Protein AF-0000000084927324 (afdb_homodimer)

Structure (mmCIF, N/CA/C/O backbone):
data_AF-0000000084927324-model_v1
#
loop_
_entity.id
_entity.type
_entity.pdbx_description
1 polymer 'Coat F domain protein'
#
loop_
_atom_site.group_PDB
_atom_site.id
_atom_site.type_symbol
_atom_site.label_atom_id
_atom_site.label_alt_id
_atom_site.label_comp_id
_atom_site.label_asym_id
_atom_site.label_entity_id
_atom_site.label_seq_id
_atom_site.pdbx_PDB_ins_code
_atom_site.Cartn_x
_atom_site.Cartn_y
_atom_site.Cartn_z
_atom_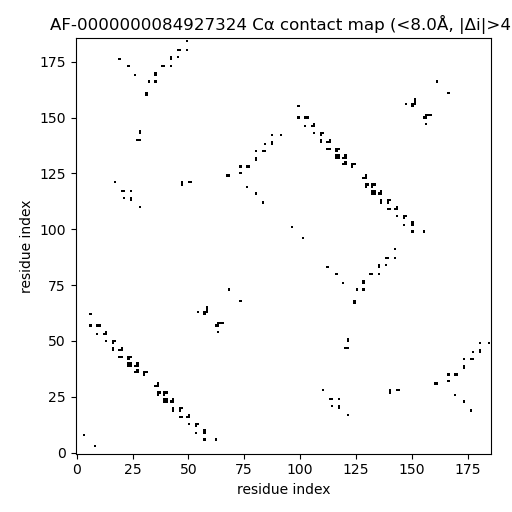site.occupancy
_atom_site.B_iso_or_equiv
_atom_site.auth_seq_id
_atom_site.auth_comp_id
_atom_site.auth_asym_id
_atom_site.auth_atom_id
_atom_site.pdbx_PDB_model_num
ATOM 1 N N . MET A 1 1 ? 20.188 -30.984 0.124 1 53.81 1 MET A N 1
ATOM 2 C CA . MET A 1 1 ? 19.266 -29.875 0.349 1 53.81 1 MET A CA 1
ATOM 3 C C . MET A 1 1 ? 18.016 -30.031 -0.52 1 53.81 1 MET A C 1
ATOM 5 O O . MET A 1 1 ? 18.125 -30.297 -1.719 1 53.81 1 MET A O 1
ATOM 9 N N . LYS A 1 2 ? 17 -30.406 0.021 1 62.47 2 LYS A N 1
ATOM 10 C CA . LYS A 1 2 ? 15.883 -30.703 -0.865 1 62.47 2 LYS A CA 1
ATOM 11 C C . LYS A 1 2 ? 15.703 -29.609 -1.913 1 62.47 2 LYS A C 1
ATOM 13 O O . LYS A 1 2 ? 15.758 -28.422 -1.594 1 62.47 2 LYS A O 1
ATOM 18 N N . THR A 1 3 ? 15.984 -29.781 -3.186 1 78.44 3 THR A N 1
ATOM 19 C CA . THR A 1 3 ? 15.805 -28.844 -4.289 1 78.44 3 THR A CA 1
ATOM 20 C C . THR A 1 3 ? 14.406 -28.219 -4.242 1 78.44 3 THR A C 1
ATOM 22 O O . THR A 1 3 ? 13.414 -28.922 -4.074 1 78.44 3 THR A O 1
ATOM 25 N N . LEU A 1 4 ? 14.32 -26.906 -3.938 1 85.12 4 LEU A N 1
ATOM 26 C CA . LEU A 1 4 ? 13.031 -26.219 -3.891 1 85.12 4 LEU A CA 1
ATOM 27 C C . LEU A 1 4 ? 12.242 -26.453 -5.176 1 85.12 4 LEU A C 1
ATOM 29 O O . LEU A 1 4 ? 12.797 -26.344 -6.273 1 85.12 4 LEU A O 1
ATOM 33 N N . SER A 1 5 ? 11.094 -26.969 -5.047 1 94 5 SER A N 1
ATOM 34 C CA . SER A 1 5 ? 10.211 -27.141 -6.199 1 94 5 SER A CA 1
ATOM 35 C C . SER A 1 5 ? 9.812 -25.797 -6.801 1 94 5 SER A C 1
ATOM 37 O O . SER A 1 5 ? 9.984 -24.75 -6.164 1 94 5 SER A O 1
ATOM 39 N N . ASP A 1 6 ? 9.414 -25.812 -8.039 1 92.88 6 ASP A N 1
ATOM 40 C CA . ASP A 1 6 ? 8.883 -24.609 -8.68 1 92.88 6 ASP A CA 1
ATOM 41 C C . ASP A 1 6 ? 7.766 -23.984 -7.844 1 92.88 6 ASP A C 1
ATOM 43 O O . ASP A 1 6 ? 7.66 -22.766 -7.754 1 92.88 6 ASP A O 1
ATOM 47 N N . ARG A 1 7 ? 7.035 -24.844 -7.25 1 93.56 7 ARG A N 1
ATOM 48 C CA . ARG A 1 7 ? 5.941 -24.391 -6.398 1 93.56 7 ARG A CA 1
ATOM 49 C C . ARG A 1 7 ? 6.473 -23.656 -5.172 1 93.56 7 ARG A C 1
ATOM 51 O O . ARG A 1 7 ? 5.984 -22.562 -4.832 1 93.56 7 ARG A O 1
ATOM 58 N N . ASP A 1 8 ? 7.5 -24.203 -4.57 1 95.94 8 ASP A N 1
ATOM 59 C CA . ASP A 1 8 ? 8.102 -23.578 -3.4 1 95.94 8 ASP A CA 1
ATOM 60 C C . ASP A 1 8 ? 8.695 -22.203 -3.754 1 95.94 8 ASP A C 1
ATOM 62 O O . ASP A 1 8 ? 8.547 -21.25 -2.996 1 95.94 8 ASP A O 1
ATOM 66 N N . ILE A 1 9 ? 9.273 -22.156 -4.836 1 95 9 ILE A N 1
ATOM 67 C CA . ILE A 1 9 ? 9.898 -20.922 -5.301 1 95 9 ILE A CA 1
ATOM 68 C C . ILE A 1 9 ? 8.82 -19.859 -5.566 1 95 9 ILE A C 1
ATOM 70 O O . ILE A 1 9 ? 8.945 -18.719 -5.121 1 95 9 ILE A O 1
ATOM 74 N N . ALA A 1 10 ? 7.812 -20.234 -6.258 1 94.75 10 ALA A N 1
ATOM 75 C CA . ALA A 1 10 ? 6.73 -19.312 -6.586 1 94.75 10 ALA A CA 1
ATOM 76 C C . ALA A 1 10 ? 6.07 -18.766 -5.324 1 94.75 10 ALA A C 1
ATOM 78 O O . ALA A 1 10 ? 5.82 -17.562 -5.215 1 94.75 10 ALA A O 1
ATOM 79 N N . PHE A 1 11 ? 5.891 -19.625 -4.297 1 94.81 11 PHE A N 1
ATOM 80 C CA . PHE A 1 11 ? 5.277 -19.188 -3.047 1 94.81 11 PHE A CA 1
ATOM 81 C C . PHE A 1 11 ? 6.211 -18.266 -2.283 1 94.81 11 PHE A C 1
ATOM 83 O O . PHE A 1 11 ? 5.762 -17.297 -1.667 1 94.81 11 PHE A O 1
ATOM 90 N N . SER A 1 12 ? 7.434 -18.609 -2.379 1 96.38 12 SER A N 1
ATOM 91 C CA . SER A 1 12 ? 8.414 -17.734 -1.732 1 96.38 12 SER A CA 1
ATOM 92 C C . SER A 1 12 ? 8.43 -16.344 -2.359 1 96.38 12 SER A C 1
ATOM 94 O O . SER A 1 12 ? 8.484 -15.344 -1.65 1 96.38 12 SER A O 1
ATOM 96 N N . LEU A 1 13 ? 8.359 -16.266 -3.68 1 95.5 13 LEU A N 1
ATOM 97 C CA . LEU A 1 13 ? 8.32 -14.984 -4.391 1 95.5 13 LEU A CA 1
ATOM 98 C C . LEU A 1 13 ? 7.047 -14.219 -4.051 1 95.5 13 LEU A C 1
ATOM 100 O O . LEU A 1 13 ? 7.098 -13.008 -3.799 1 95.5 13 LEU A O 1
ATOM 104 N N . LEU A 1 14 ? 5.98 -14.906 -3.988 1 95.69 14 LEU A N 1
ATOM 105 C CA . LEU A 1 14 ? 4.699 -14.289 -3.643 1 95.69 14 LEU A CA 1
ATOM 106 C C . LEU A 1 14 ? 4.762 -13.656 -2.258 1 95.69 14 LEU A C 1
ATOM 108 O O . LEU A 1 14 ? 4.355 -12.5 -2.084 1 95.69 14 LEU A O 1
ATOM 112 N N . ASN A 1 15 ? 5.289 -14.414 -1.327 1 96.56 15 ASN A N 1
ATOM 113 C CA . ASN A 1 15 ? 5.395 -13.906 0.038 1 96.56 15 ASN A CA 1
ATOM 114 C C . ASN A 1 15 ? 6.359 -12.727 0.126 1 96.56 15 ASN A C 1
ATOM 116 O O . ASN A 1 15 ? 6.094 -11.758 0.841 1 96.56 15 ASN A O 1
ATOM 120 N N . SER A 1 16 ? 7.422 -12.867 -0.583 1 97.25 16 SER A N 1
ATOM 121 C CA . SER A 1 16 ? 8.383 -11.773 -0.624 1 97.25 16 SER A CA 1
ATOM 122 C C . SER A 1 16 ? 7.758 -10.508 -1.182 1 97.25 16 SER A C 1
ATOM 124 O O . SER A 1 16 ? 7.953 -9.422 -0.633 1 97.25 16 SER A O 1
ATOM 126 N N . LEU A 1 17 ? 7 -10.609 -2.232 1 97.75 17 LEU A N 1
ATOM 127 C CA . LEU A 1 17 ? 6.344 -9.461 -2.848 1 97.75 17 LEU A CA 1
ATOM 128 C C . LEU A 1 17 ? 5.32 -8.852 -1.9 1 97.75 17 LEU A C 1
ATOM 130 O O . LEU A 1 17 ? 5.188 -7.625 -1.828 1 97.75 17 LEU A O 1
ATOM 134 N N . LYS A 1 18 ? 4.609 -9.672 -1.082 1 97.81 18 LYS A N 1
ATOM 135 C CA . LYS A 1 18 ? 3.691 -9.172 -0.065 1 97.81 18 LYS A CA 1
ATOM 136 C C . LYS A 1 18 ? 4.43 -8.344 0.984 1 97.81 18 LYS A C 1
ATOM 138 O O . LYS A 1 18 ? 3.951 -7.285 1.399 1 97.81 18 LYS A O 1
ATOM 143 N N . LEU A 1 19 ? 5.527 -8.836 1.361 1 97.69 19 LEU A N 1
ATOM 144 C CA . LEU A 1 19 ? 6.336 -8.125 2.346 1 97.69 19 LEU A CA 1
ATOM 145 C C . LEU A 1 19 ? 6.852 -6.805 1.776 1 97.69 19 LEU A C 1
ATOM 147 O O . LEU A 1 19 ? 6.844 -5.781 2.465 1 97.69 19 LEU A O 1
ATOM 151 N N . GLN A 1 20 ? 7.297 -6.812 0.554 1 98 20 GLN A N 1
ATOM 152 C CA . GLN A 1 20 ? 7.781 -5.598 -0.095 1 98 20 GLN A CA 1
ATOM 153 C C . GLN A 1 20 ? 6.66 -4.574 -0.249 1 98 20 GLN A C 1
ATOM 155 O O . GLN A 1 20 ? 6.875 -3.375 -0.057 1 98 20 GLN A O 1
ATOM 160 N N . ALA A 1 21 ? 5.426 -5.008 -0.607 1 98.69 21 ALA A N 1
ATOM 161 C CA . ALA A 1 21 ? 4.281 -4.105 -0.719 1 98.69 21 ALA A CA 1
ATOM 162 C C . ALA A 1 21 ? 3.998 -3.412 0.61 1 98.69 21 ALA A C 1
ATOM 164 O O . ALA A 1 21 ? 3.773 -2.201 0.649 1 98.69 21 ALA A O 1
ATOM 165 N N . THR A 1 22 ? 4.055 -4.184 1.683 1 98.44 22 THR A N 1
ATOM 166 C CA . THR A 1 22 ? 3.832 -3.625 3.012 1 98.44 22 THR A CA 1
ATOM 167 C C . THR A 1 22 ? 4.926 -2.623 3.369 1 98.44 22 THR A C 1
ATOM 169 O O . THR A 1 22 ? 4.637 -1.523 3.846 1 98.44 22 THR A O 1
ATOM 172 N N . ALA A 1 23 ? 6.172 -2.975 3.104 1 97.56 23 ALA A N 1
ATOM 173 C CA . ALA A 1 23 ? 7.297 -2.094 3.404 1 97.56 23 ALA A CA 1
ATOM 174 C C . ALA A 1 23 ? 7.203 -0.794 2.611 1 97.56 23 ALA A C 1
ATOM 176 O O . ALA A 1 23 ? 7.43 0.29 3.154 1 97.56 23 ALA A O 1
ATOM 177 N N . LEU A 1 24 ? 6.859 -0.913 1.349 1 98.56 24 LEU A N 1
ATOM 178 C CA . LEU A 1 24 ? 6.738 0.264 0.495 1 98.56 24 LEU A CA 1
ATOM 179 C C . LEU A 1 24 ? 5.562 1.133 0.931 1 98.56 24 LEU A C 1
ATOM 181 O O . LEU A 1 24 ? 5.656 2.363 0.915 1 98.56 24 LEU A O 1
ATOM 185 N N . THR A 1 25 ? 4.438 0.514 1.321 1 98.75 25 THR A N 1
ATOM 186 C CA . THR A 1 25 ? 3.305 1.26 1.856 1 98.75 25 THR A CA 1
ATOM 187 C C . THR A 1 25 ? 3.719 2.068 3.082 1 98.75 25 THR A C 1
ATOM 189 O O . THR A 1 25 ? 3.426 3.262 3.176 1 98.75 25 THR A O 1
ATOM 192 N N . ASN A 1 26 ? 4.461 1.467 4.016 1 97.81 26 ASN A N 1
ATOM 193 C CA . ASN A 1 26 ? 4.934 2.162 5.207 1 97.81 26 ASN A CA 1
ATOM 194 C C . ASN A 1 26 ? 5.879 3.307 4.848 1 97.81 26 ASN A C 1
ATOM 196 O O . ASN A 1 26 ? 5.812 4.383 5.445 1 97.81 26 ASN A O 1
ATOM 200 N N . LEU A 1 27 ? 6.75 3.033 3.902 1 97.38 27 LEU A N 1
ATOM 201 C CA . LEU A 1 27 ? 7.691 4.062 3.469 1 97.38 27 LEU A CA 1
ATOM 202 C C . LEU A 1 27 ? 6.949 5.27 2.9 1 97.38 27 LEU A C 1
ATOM 204 O O . LEU A 1 27 ? 7.277 6.41 3.227 1 97.38 27 LEU A O 1
ATOM 208 N N . VAL A 1 28 ? 5.91 5.027 2.094 1 97.88 28 VAL A N 1
ATOM 209 C CA . VAL A 1 28 ? 5.109 6.109 1.527 1 97.88 28 VAL A CA 1
ATOM 210 C C . VAL A 1 28 ? 4.465 6.918 2.65 1 97.88 28 VAL A C 1
ATOM 212 O O . VAL A 1 28 ? 4.57 8.148 2.678 1 97.88 28 VAL A O 1
ATOM 215 N N . LEU A 1 29 ? 3.924 6.258 3.658 1 97 29 LEU A N 1
ATOM 216 C CA . LEU A 1 29 ? 3.182 6.891 4.742 1 97 29 LEU A CA 1
ATOM 217 C C . LEU A 1 29 ? 4.113 7.707 5.633 1 97 29 LEU A C 1
ATOM 219 O O . LEU A 1 29 ? 3.693 8.703 6.227 1 97 29 LEU A O 1
ATOM 223 N N . GLU A 1 30 ? 5.379 7.297 5.637 1 92.38 30 GLU A N 1
ATOM 224 C CA . GLU A 1 30 ? 6.285 7.902 6.609 1 92.38 30 GLU A CA 1
ATOM 225 C C . GLU A 1 30 ? 7.285 8.828 5.926 1 92.38 30 GLU A C 1
ATOM 227 O O . GLU A 1 30 ? 8.094 9.477 6.594 1 92.38 30 GLU A O 1
ATOM 232 N N . SER A 1 31 ? 7.215 8.93 4.617 1 92.69 31 SER A N 1
ATOM 233 C CA . SER A 1 31 ? 8.188 9.734 3.887 1 92.69 31 SER A CA 1
ATOM 234 C C . SER A 1 31 ? 7.758 11.195 3.814 1 92.69 31 SER A C 1
ATOM 236 O O . SER A 1 31 ? 6.645 11.5 3.383 1 92.69 31 SER A O 1
ATOM 238 N N . THR A 1 32 ? 8.656 12.016 4.195 1 87.94 32 THR A N 1
ATOM 239 C CA . THR A 1 32 ? 8.43 13.453 4.07 1 87.94 32 THR A CA 1
ATOM 240 C C . THR A 1 32 ? 9.094 14 2.807 1 87.94 32 THR A C 1
ATOM 242 O O . THR A 1 32 ? 8.805 15.117 2.377 1 87.94 32 THR A O 1
ATOM 245 N N . ASN A 1 33 ? 9.984 13.219 2.203 1 90.69 33 ASN A N 1
ATOM 246 C CA . ASN A 1 33 ? 10.633 13.586 0.948 1 90.69 33 ASN A CA 1
ATOM 247 C C . ASN A 1 33 ? 9.758 13.234 -0.255 1 90.69 33 ASN A C 1
ATOM 249 O O . ASN A 1 33 ? 9.469 12.062 -0.493 1 90.69 33 ASN A O 1
ATOM 253 N N . ASN A 1 34 ? 9.438 14.203 -1.075 1 92.62 34 ASN A N 1
ATOM 254 C CA . ASN A 1 34 ? 8.484 14.023 -2.162 1 92.62 34 ASN A CA 1
ATOM 255 C C . ASN A 1 34 ? 9.031 13.094 -3.242 1 92.62 34 ASN A C 1
ATOM 257 O O . ASN A 1 34 ? 8.297 12.258 -3.773 1 92.62 34 ASN A O 1
ATOM 261 N N . ALA A 1 35 ? 10.242 13.289 -3.539 1 93.88 35 ALA A N 1
ATOM 262 C CA . ALA A 1 35 ? 10.828 12.453 -4.586 1 93.88 35 ALA A CA 1
ATOM 263 C C . ALA A 1 35 ? 10.852 10.984 -4.168 1 93.88 35 ALA A C 1
ATOM 265 O O . ALA A 1 35 ? 10.477 10.109 -4.945 1 93.88 35 ALA A O 1
ATOM 266 N N . LEU A 1 36 ? 11.281 10.711 -2.914 1 95 36 LEU A N 1
ATOM 267 C CA . LEU A 1 36 ? 11.312 9.359 -2.381 1 95 36 LEU A CA 1
ATOM 268 C C . LEU A 1 36 ? 9.906 8.766 -2.316 1 95 36 LEU A C 1
ATOM 270 O O . LEU A 1 36 ? 9.695 7.609 -2.682 1 95 36 LEU A O 1
ATOM 274 N N . ARG A 1 37 ? 9.023 9.523 -1.819 1 96.81 37 ARG A N 1
ATOM 275 C CA . ARG A 1 37 ? 7.633 9.094 -1.715 1 96.81 37 ARG A CA 1
ATOM 276 C C . ARG A 1 37 ? 7.082 8.688 -3.078 1 96.81 37 ARG A C 1
ATOM 278 O O . ARG A 1 37 ? 6.488 7.613 -3.221 1 96.81 37 ARG A O 1
ATOM 285 N N . ARG A 1 38 ? 7.258 9.477 -4.102 1 96.56 38 ARG A N 1
ATOM 286 C CA . ARG A 1 38 ? 6.773 9.211 -5.449 1 96.56 38 ARG A CA 1
ATOM 287 C C . ARG A 1 38 ? 7.414 7.941 -6.016 1 96.56 38 ARG A C 1
ATOM 289 O O . ARG A 1 38 ? 6.734 7.121 -6.637 1 96.56 38 ARG A O 1
ATOM 296 N N . GLU A 1 39 ? 8.672 7.836 -5.793 1 97.5 39 GLU A N 1
ATOM 297 C CA . GLU A 1 39 ? 9.359 6.637 -6.262 1 97.5 39 GLU A CA 1
ATOM 298 C C . GLU A 1 39 ? 8.828 5.387 -5.574 1 97.5 39 GLU A C 1
ATOM 300 O O . GLU A 1 39 ? 8.586 4.367 -6.223 1 97.5 39 GLU A O 1
ATOM 305 N N . ALA A 1 40 ? 8.711 5.469 -4.285 1 98.12 40 ALA A N 1
ATOM 306 C CA . ALA A 1 40 ? 8.18 4.34 -3.525 1 98.12 40 ALA A CA 1
ATOM 307 C C . ALA A 1 40 ? 6.789 3.949 -4.027 1 98.12 40 ALA A C 1
ATOM 309 O O . ALA A 1 40 ? 6.492 2.764 -4.184 1 98.12 40 ALA A O 1
ATOM 310 N N . MET A 1 41 ? 5.941 4.93 -4.324 1 98.31 41 MET A N 1
ATOM 311 C CA . MET A 1 41 ? 4.609 4.66 -4.852 1 98.31 41 MET A CA 1
ATOM 312 C C . MET A 1 41 ? 4.688 3.977 -6.211 1 98.31 41 MET A C 1
ATOM 314 O O . MET A 1 41 ? 3.93 3.043 -6.484 1 98.31 41 MET A O 1
ATOM 318 N N . SER A 1 42 ? 5.547 4.453 -7.016 1 98.06 42 SER A N 1
ATOM 319 C CA . SER A 1 42 ? 5.727 3.857 -8.336 1 98.06 42 SER A CA 1
ATOM 320 C C . SER A 1 42 ? 6.16 2.398 -8.227 1 98.06 42 SER A C 1
ATOM 322 O O . SER A 1 42 ? 5.594 1.527 -8.891 1 98.06 42 SER A O 1
ATOM 324 N N . VAL A 1 43 ? 7.145 2.135 -7.41 1 98 43 VAL A N 1
ATOM 325 C CA . VAL A 1 43 ? 7.664 0.78 -7.246 1 98 43 VAL A CA 1
ATOM 326 C C . VAL A 1 43 ? 6.602 -0.103 -6.594 1 98 43 VAL A C 1
ATOM 328 O O . VAL A 1 43 ? 6.473 -1.282 -6.934 1 98 43 VAL A O 1
ATOM 331 N N . LEU A 1 44 ? 5.879 0.429 -5.629 1 98.69 44 LEU A N 1
ATOM 332 C CA . LEU A 1 44 ? 4.781 -0.302 -5 1 98.69 44 LEU A CA 1
ATOM 333 C C . LEU A 1 44 ? 3.805 -0.82 -6.051 1 98.69 44 LEU A C 1
ATOM 335 O O . LEU A 1 44 ? 3.408 -1.986 -6.012 1 98.69 44 LEU A O 1
ATOM 339 N N . ASN A 1 45 ? 3.402 0.059 -7.031 1 98.12 45 ASN A N 1
ATOM 340 C CA . ASN A 1 45 ? 2.484 -0.366 -8.078 1 98.12 45 ASN A CA 1
ATOM 341 C C . ASN A 1 45 ? 3.078 -1.493 -8.922 1 98.12 45 ASN A C 1
ATOM 343 O O . ASN A 1 45 ? 2.369 -2.42 -9.32 1 98.12 45 ASN A O 1
ATOM 347 N N . ARG A 1 46 ? 4.379 -1.492 -9.164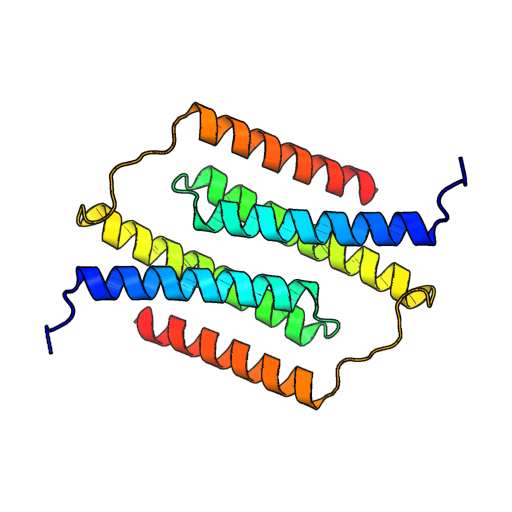 1 97.5 46 ARG A N 1
ATOM 348 C CA . ARG A 1 46 ? 5.055 -2.564 -9.891 1 97.5 46 ARG A CA 1
ATOM 349 C C . ARG A 1 46 ? 5.074 -3.852 -9.07 1 97.5 46 ARG A C 1
ATOM 351 O O . ARG A 1 46 ? 4.887 -4.941 -9.617 1 97.5 46 ARG A O 1
ATOM 358 N N . VAL A 1 47 ? 5.32 -3.697 -7.809 1 98.25 47 VAL A N 1
ATOM 359 C CA . VAL A 1 47 ? 5.301 -4.855 -6.918 1 98.25 47 VAL A CA 1
ATOM 360 C C . VAL A 1 47 ? 3.922 -5.508 -6.941 1 98.25 47 VAL A C 1
ATOM 362 O O . VAL A 1 47 ? 3.809 -6.73 -7.031 1 98.25 47 VAL A O 1
ATOM 365 N N . PHE A 1 48 ? 2.852 -4.688 -6.922 1 98.19 48 PHE A N 1
ATOM 366 C CA . PHE A 1 48 ? 1.496 -5.219 -7.012 1 98.19 48 PHE A CA 1
ATOM 367 C C . PHE A 1 48 ? 1.3 -5.988 -8.312 1 98.19 48 PHE A C 1
ATOM 369 O O . PHE A 1 48 ? 0.722 -7.074 -8.312 1 98.19 48 PHE A O 1
ATOM 376 N N . ASP A 1 49 ? 1.77 -5.457 -9.359 1 96.94 49 ASP A N 1
ATOM 377 C CA . ASP A 1 49 ? 1.633 -6.105 -10.656 1 96.94 49 ASP A CA 1
ATOM 378 C C . ASP A 1 49 ? 2.359 -7.445 -10.68 1 96.94 49 ASP A C 1
ATOM 380 O O . ASP A 1 49 ? 1.807 -8.445 -11.141 1 96.94 49 ASP A O 1
ATOM 384 N N . HIS A 1 50 ? 3.566 -7.504 -10.133 1 97 50 HIS A N 1
ATOM 385 C CA . HIS A 1 50 ? 4.34 -8.742 -10.102 1 97 50 HIS A CA 1
ATOM 386 C C . HIS A 1 50 ? 3.699 -9.766 -9.164 1 97 50 HIS A C 1
ATOM 388 O O . HIS A 1 50 ? 3.672 -10.953 -9.477 1 97 50 HIS A O 1
ATOM 394 N N . GLN A 1 51 ? 3.246 -9.242 -8.094 1 97.38 51 GLN A N 1
ATOM 395 C CA . GLN A 1 51 ? 2.541 -10.117 -7.172 1 97.38 51 GLN A CA 1
ATOM 396 C C . GLN A 1 51 ? 1.348 -10.789 -7.852 1 97.38 51 GLN A C 1
ATOM 398 O O . GLN A 1 51 ? 1.132 -11.992 -7.695 1 97.38 51 GLN A O 1
ATOM 403 N N . LYS A 1 52 ? 0.601 -10.047 -8.602 1 95.94 52 LYS A N 1
ATOM 404 C CA . LYS A 1 52 ? -0.543 -10.586 -9.336 1 95.94 52 LYS A CA 1
ATOM 405 C C . LYS A 1 52 ? -0.1 -11.625 -10.367 1 95.94 52 LYS A C 1
ATOM 407 O O . LYS A 1 52 ? -0.749 -12.656 -10.531 1 95.94 52 LYS A O 1
ATOM 412 N N . GLN A 1 53 ? 0.976 -11.375 -11 1 96 53 GLN A N 1
ATOM 413 C CA . GLN A 1 53 ? 1.501 -12.305 -12 1 96 53 GLN A CA 1
ATOM 414 C C . GLN A 1 53 ? 1.877 -13.641 -11.367 1 96 53 GLN A C 1
ATOM 416 O O . GLN A 1 53 ? 1.559 -14.703 -11.906 1 96 53 GLN A O 1
ATOM 421 N N . ILE A 1 54 ? 2.57 -13.531 -10.227 1 95.38 54 ILE A N 1
ATOM 422 C CA . ILE A 1 54 ? 2.973 -14.75 -9.531 1 95.38 54 ILE A CA 1
ATOM 423 C C . ILE A 1 54 ? 1.733 -15.492 -9.031 1 95.38 54 ILE A C 1
ATOM 425 O O . ILE A 1 54 ? 1.644 -16.719 -9.156 1 95.38 54 ILE A O 1
ATOM 429 N N . PHE A 1 55 ? 0.779 -14.812 -8.5 1 94.94 55 PHE A N 1
ATOM 430 C CA . PHE A 1 55 ? -0.471 -15.406 -8.039 1 94.94 55 PHE A CA 1
ATOM 431 C C . PHE A 1 55 ? -1.177 -16.125 -9.18 1 94.94 55 PHE A C 1
ATOM 433 O O . PHE A 1 55 ? -1.642 -17.25 -9.016 1 94.94 55 PHE A O 1
ATOM 440 N N . ASP A 1 56 ? -1.305 -15.445 -10.367 1 93.19 56 ASP A N 1
ATOM 441 C CA . ASP A 1 56 ? -1.951 -16.047 -11.531 1 93.19 56 ASP A CA 1
ATOM 442 C C . ASP A 1 56 ? -1.228 -17.312 -11.969 1 93.19 56 ASP A C 1
ATOM 444 O O . ASP A 1 56 ? -1.866 -18.312 -12.32 1 93.19 56 ASP A O 1
ATOM 448 N N . PHE A 1 57 ? 0.057 -17.281 -11.906 1 94.75 57 PHE A N 1
ATOM 449 C CA . PHE A 1 57 ? 0.861 -18.453 -12.242 1 94.75 57 PHE A CA 1
ATOM 450 C C . PHE A 1 57 ? 0.548 -19.609 -11.305 1 94.75 57 PHE A C 1
ATOM 452 O O . PHE A 1 57 ? 0.272 -20.719 -11.758 1 94.75 57 PHE A O 1
ATOM 459 N N . LEU A 1 58 ? 0.603 -19.359 -9.969 1 94.38 58 LEU A N 1
ATOM 460 C CA . LEU A 1 58 ? 0.3 -20.375 -8.969 1 94.38 58 LEU A CA 1
ATOM 461 C C . LEU A 1 58 ? -1.106 -20.922 -9.164 1 94.38 58 LEU A C 1
ATOM 463 O O . LEU A 1 58 ? -1.317 -22.141 -9.062 1 94.38 58 LEU A O 1
ATOM 467 N N . SER A 1 59 ? -2.053 -20.062 -9.5 1 91.81 59 SER A N 1
ATOM 468 C CA . SER A 1 59 ? -3.439 -20.453 -9.727 1 91.81 59 SER A CA 1
ATOM 469 C C . SER A 1 59 ? -3.568 -21.344 -10.961 1 91.81 59 SER A C 1
ATOM 471 O O . SER A 1 59 ? -4.262 -22.359 -10.93 1 91.81 59 SER A O 1
ATOM 473 N N . GLN A 1 60 ? -2.9 -20.922 -12.023 1 92.5 60 GLN A N 1
ATOM 474 C CA . GLN A 1 60 ? -2.957 -21.656 -13.281 1 92.5 60 GLN A CA 1
ATOM 475 C C . GLN A 1 60 ? -2.393 -23.062 -13.133 1 92.5 60 GLN A C 1
ATOM 477 O O . GLN A 1 60 ? -2.885 -24 -13.758 1 92.5 60 GLN A O 1
ATOM 482 N N . LYS A 1 61 ? -1.449 -23.203 -12.25 1 94.75 61 LYS A N 1
ATOM 483 C CA . LYS A 1 61 ? -0.803 -24.484 -12.008 1 94.75 61 LYS A CA 1
ATOM 484 C C . LYS A 1 61 ? -1.612 -25.344 -11.039 1 94.75 61 LYS A C 1
ATOM 486 O O . LYS A 1 61 ? -1.281 -26.5 -10.797 1 94.75 61 LYS A O 1
ATOM 491 N N . GLY A 1 62 ? -2.582 -24.703 -10.406 1 92.5 62 GLY A N 1
ATOM 492 C CA . GLY A 1 62 ? -3.402 -25.406 -9.438 1 92.5 62 GLY A CA 1
ATOM 493 C C . GLY A 1 62 ? -2.742 -25.531 -8.078 1 92.5 62 GLY A C 1
ATOM 494 O O . GLY A 1 62 ? -3.088 -26.422 -7.293 1 92.5 62 GLY A O 1
ATOM 495 N N . TRP A 1 63 ? -1.672 -24.703 -7.852 1 92.25 63 TRP A N 1
ATOM 496 C CA . TRP A 1 63 ? -0.907 -24.781 -6.609 1 92.25 63 TRP A CA 1
ATOM 497 C C . TRP A 1 63 ? -1.527 -23.891 -5.535 1 92.25 63 TRP A C 1
ATOM 499 O O . TRP A 1 63 ? -1.099 -23.922 -4.379 1 92.25 63 TRP A O 1
ATOM 509 N N . TYR A 1 64 ? -2.416 -23.031 -5.965 1 85 64 TYR A N 1
ATOM 510 C CA . TYR A 1 64 ? -3.07 -22.125 -5.027 1 85 64 TYR A CA 1
ATOM 511 C C . TYR A 1 64 ? -4.418 -22.672 -4.586 1 85 64 TYR A C 1
ATOM 513 O O . TYR A 1 64 ? -5.18 -23.203 -5.402 1 85 64 TYR A O 1
ATOM 521 N N . PRO A 1 65 ? -4.582 -22.859 -3.252 1 75.75 65 PRO A N 1
ATOM 522 C CA . PRO A 1 65 ? -5.883 -23.406 -2.844 1 75.75 65 PRO A CA 1
ATOM 523 C C . PRO A 1 65 ? -7.059 -22.641 -3.443 1 75.75 65 PRO A C 1
ATOM 525 O O . PRO A 1 65 ? -7 -21.406 -3.564 1 75.75 65 PRO A O 1
ATOM 528 N N . VAL A 1 66 ? -8.031 -23.281 -4.184 1 67.06 66 VAL A N 1
ATOM 529 C CA . VAL A 1 66 ? -9.195 -22.75 -4.883 1 67.06 66 VAL A CA 1
ATOM 530 C C . VAL A 1 66 ? -10.125 -22.062 -3.887 1 67.06 66 VAL A C 1
ATOM 532 O O . VAL A 1 66 ? -10.688 -22.703 -3.002 1 67.06 66 VAL A O 1
ATOM 535 N N . GLU A 1 67 ? -9.625 -21.328 -2.936 1 63.84 67 GLU A N 1
ATOM 536 C CA . GLU A 1 67 ? -10.641 -20.641 -2.15 1 63.84 67 GLU A CA 1
ATOM 537 C C . GLU A 1 67 ? -11.07 -19.344 -2.826 1 63.84 67 GLU A C 1
ATOM 539 O O . GLU A 1 67 ? -10.281 -18.406 -2.951 1 63.84 67 GLU A O 1
ATOM 544 N N . MET A 1 68 ? -11.961 -19.578 -3.875 1 62.62 68 MET A N 1
ATOM 545 C CA . MET A 1 68 ? -12.555 -18.375 -4.461 1 62.62 68 MET A CA 1
ATOM 546 C C . MET A 1 68 ? -13.242 -17.531 -3.395 1 62.62 68 MET A C 1
ATOM 548 O O . MET A 1 68 ? -13.906 -18.078 -2.502 1 62.62 68 MET A O 1
ATOM 552 N N . ALA A 1 69 ? -12.797 -16.297 -3.293 1 70.75 69 ALA A N 1
ATOM 553 C CA . ALA A 1 69 ? -13.539 -15.414 -2.389 1 70.75 69 ALA A CA 1
ATOM 554 C C . ALA A 1 69 ? -15.039 -15.523 -2.631 1 70.75 69 ALA A C 1
ATOM 556 O O . ALA A 1 69 ? -15.484 -15.625 -3.777 1 70.75 69 ALA A O 1
ATOM 557 N N . LYS A 1 70 ? -15.789 -15.742 -1.454 1 81.31 70 LYS A N 1
ATOM 558 C CA . LYS A 1 70 ? -17.25 -15.695 -1.539 1 81.31 70 LYS A CA 1
ATOM 559 C C . LYS A 1 70 ? -17.719 -14.359 -2.1 1 81.31 70 LYS A C 1
ATOM 561 O O . LYS A 1 70 ? -17.125 -13.32 -1.823 1 81.31 70 LYS A O 1
ATOM 566 N N . GLN A 1 71 ? -18.656 -14.5 -2.988 1 84.5 71 GLN A N 1
ATOM 567 C CA . GLN A 1 71 ? -19.266 -13.305 -3.566 1 84.5 71 GLN A CA 1
ATOM 568 C C . GLN A 1 71 ? -19.656 -12.305 -2.48 1 84.5 71 GLN A C 1
ATOM 570 O O . GLN A 1 71 ? -19.531 -11.094 -2.676 1 84.5 71 GLN A O 1
ATOM 575 N N . GLU A 1 72 ? -20.031 -12.789 -1.363 1 88.12 72 GLU A N 1
ATOM 576 C CA . GLU A 1 72 ? -20.406 -11.914 -0.26 1 88.12 72 GLU A CA 1
ATOM 577 C C . GLU A 1 72 ? -19.219 -11.109 0.247 1 88.12 72 GLU A C 1
ATOM 579 O O . GLU A 1 72 ? -19.359 -9.93 0.573 1 88.12 72 GLU A O 1
ATOM 584 N N . ASP A 1 73 ? -18.047 -11.75 0.351 1 88.88 73 ASP A N 1
ATOM 585 C CA . ASP A 1 73 ? -16.828 -11.086 0.806 1 88.88 73 ASP A CA 1
ATOM 586 C C . ASP A 1 73 ? -16.375 -10.016 -0.192 1 88.88 73 ASP A C 1
ATOM 588 O O . ASP A 1 73 ? -15.945 -8.93 0.203 1 88.88 73 ASP A O 1
ATOM 592 N N . ILE A 1 74 ? -16.531 -10.312 -1.452 1 90.44 74 ILE A N 1
ATOM 593 C CA . ILE A 1 74 ? -16.188 -9.367 -2.508 1 90.44 74 ILE A CA 1
ATOM 594 C C . ILE A 1 74 ? -17.094 -8.148 -2.432 1 90.44 74 ILE A C 1
ATOM 596 O O . ILE A 1 74 ? -16.641 -7.008 -2.498 1 90.44 74 ILE A O 1
ATOM 600 N N . THR A 1 75 ? -18.328 -8.398 -2.248 1 92.19 75 THR A N 1
ATOM 601 C CA . THR A 1 75 ? -19.312 -7.32 -2.164 1 92.19 75 THR A CA 1
ATOM 602 C C . THR A 1 75 ? -19.031 -6.43 -0.954 1 92.19 75 THR A C 1
ATOM 604 O O . THR A 1 75 ? -19.094 -5.203 -1.053 1 92.19 75 THR A O 1
ATOM 607 N N . LYS A 1 76 ? -18.719 -6.984 0.136 1 94.06 76 LYS A N 1
ATOM 608 C CA . LYS A 1 76 ? -18.391 -6.223 1.339 1 94.06 76 LYS A CA 1
ATOM 609 C C . LYS A 1 76 ? -17.156 -5.355 1.12 1 94.06 76 LYS A C 1
ATOM 611 O O . LYS A 1 76 ? -17.141 -4.18 1.488 1 94.06 76 LYS A O 1
ATOM 616 N N . ALA A 1 77 ? -16.172 -5.941 0.513 1 94.31 77 ALA A N 1
ATOM 617 C CA . ALA A 1 77 ? -14.945 -5.203 0.237 1 94.31 77 ALA A CA 1
ATOM 618 C C . ALA A 1 77 ? -15.211 -4.035 -0.706 1 94.31 77 ALA A C 1
ATOM 620 O O . ALA A 1 77 ? -14.664 -2.943 -0.519 1 94.31 77 ALA A O 1
ATOM 621 N N . GLN A 1 78 ? -16.031 -4.285 -1.677 1 94.88 78 GLN A N 1
ATOM 622 C CA . GLN A 1 78 ? -16.391 -3.229 -2.611 1 94.88 78 GLN A CA 1
ATOM 623 C C . GLN A 1 78 ? -17.062 -2.064 -1.89 1 94.88 78 GLN A C 1
ATOM 625 O O . GLN A 1 78 ? -16.766 -0.9 -2.164 1 94.88 78 GLN A O 1
ATOM 630 N N . ARG A 1 79 ? -17.875 -2.395 -0.971 1 95.19 79 ARG A N 1
ATOM 631 C CA . ARG A 1 79 ? -18.547 -1.366 -0.191 1 95.19 79 ARG A CA 1
ATOM 632 C C . ARG A 1 79 ? -17.562 -0.592 0.676 1 95.19 79 ARG A C 1
ATOM 634 O O . ARG A 1 79 ? -17.656 0.632 0.792 1 95.19 79 ARG A O 1
ATOM 641 N N . ASP A 1 80 ? -16.656 -1.329 1.285 1 95.81 80 ASP A N 1
ATOM 642 C CA . ASP A 1 80 ? -15.656 -0.684 2.117 1 95.81 80 ASP A CA 1
ATOM 643 C C . ASP A 1 80 ? -14.797 0.28 1.297 1 95.81 80 ASP A C 1
ATOM 645 O O . ASP A 1 80 ? -14.531 1.402 1.729 1 95.81 80 ASP A O 1
ATOM 649 N N . VAL A 1 81 ? -14.422 -0.113 0.114 1 97.19 81 VAL A N 1
ATOM 650 C CA . VAL A 1 81 ? -13.617 0.722 -0.767 1 97.19 81 VAL A CA 1
ATOM 651 C C . VAL A 1 81 ? -14.398 1.975 -1.155 1 97.19 81 VAL A C 1
ATOM 653 O O . VAL A 1 81 ? -13.859 3.082 -1.146 1 97.19 81 VAL A O 1
ATOM 656 N N . GLN A 1 82 ? -15.625 1.767 -1.438 1 95.38 82 GLN A N 1
ATOM 657 C CA . GLN A 1 82 ? -16.469 2.893 -1.802 1 95.38 82 GLN A CA 1
ATOM 658 C C . GLN A 1 82 ? -16.641 3.859 -0.632 1 95.38 82 GLN A C 1
ATOM 660 O O . GLN A 1 82 ? -16.672 5.078 -0.825 1 95.38 82 GLN A O 1
ATOM 665 N N . THR A 1 83 ? -16.828 3.301 0.506 1 95.5 83 THR A N 1
ATOM 666 C CA . THR A 1 83 ? -16.969 4.133 1.698 1 95.5 83 THR A CA 1
ATOM 667 C C . THR A 1 83 ? -15.703 4.977 1.907 1 95.5 83 THR A C 1
ATOM 669 O O . THR A 1 83 ? -15.797 6.172 2.189 1 95.5 83 THR A O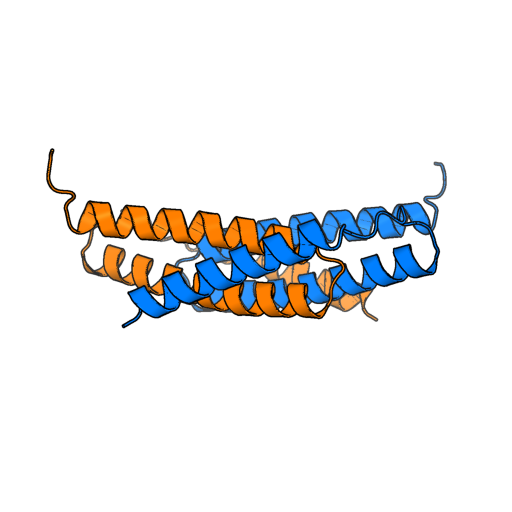 1
ATOM 672 N N . ILE A 1 84 ? -14.555 4.344 1.757 1 95.25 84 ILE A N 1
ATOM 673 C CA . ILE A 1 84 ? -13.297 5.074 1.895 1 95.25 84 ILE A CA 1
ATOM 674 C C . ILE A 1 84 ? -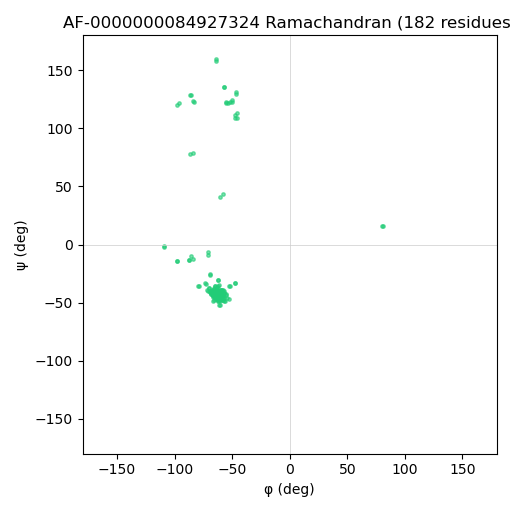13.211 6.16 0.826 1 95.25 84 ILE A C 1
ATOM 676 O O . ILE A 1 84 ? -12.844 7.301 1.121 1 95.25 84 ILE A O 1
ATOM 680 N N . GLN A 1 85 ? -13.484 5.777 -0.365 1 94 85 GLN A N 1
ATOM 681 C CA . GLN A 1 85 ? -13.453 6.719 -1.478 1 94 85 GLN A CA 1
ATOM 682 C C . GLN A 1 85 ? -14.359 7.918 -1.209 1 94 85 GLN A C 1
ATOM 684 O O . GLN A 1 85 ? -13.953 9.07 -1.41 1 94 85 GLN A O 1
ATOM 689 N N . ASN A 1 86 ? -15.516 7.727 -0.688 1 92.19 86 ASN A N 1
ATOM 690 C CA . ASN A 1 86 ? -16.469 8.781 -0.385 1 92.19 86 ASN A CA 1
ATOM 691 C C . ASN A 1 86 ? -15.969 9.688 0.738 1 92.19 86 ASN A C 1
ATOM 693 O O . ASN A 1 86 ? -16.125 10.906 0.673 1 92.19 86 ASN A O 1
ATOM 697 N N . ASN A 1 87 ? -15.43 9.07 1.678 1 89.81 87 ASN A N 1
ATOM 698 C CA . ASN A 1 87 ? -14.898 9.828 2.809 1 89.81 87 ASN A CA 1
ATOM 699 C C . ASN A 1 87 ? -13.789 10.781 2.377 1 89.81 87 ASN A C 1
ATOM 701 O O . ASN A 1 87 ? -13.742 11.93 2.828 1 89.81 87 ASN A O 1
ATOM 705 N N . ILE A 1 88 ? -12.922 10.414 1.499 1 88 88 ILE A N 1
ATOM 706 C CA . ILE A 1 88 ? -11.797 11.258 1.131 1 88 88 ILE A CA 1
ATOM 707 C C . ILE A 1 88 ? -12.258 12.336 0.152 1 88 88 ILE A C 1
ATOM 709 O O . ILE A 1 88 ? -11.703 13.438 0.124 1 88 88 ILE A O 1
ATOM 713 N N . GLN A 1 89 ? -13.164 11.938 -0.659 1 84.19 89 GLN A N 1
ATOM 714 C CA . GLN A 1 89 ? -13.727 12.93 -1.564 1 84.19 89 GLN A CA 1
ATOM 715 C C . GLN A 1 89 ? -14.461 14.031 -0.792 1 84.19 89 GLN A C 1
ATOM 717 O O . GLN A 1 89 ? -14.352 15.211 -1.128 1 84.19 89 GLN A O 1
ATOM 722 N N . MET A 1 90 ? -15.117 13.664 0.261 1 76.38 90 MET A N 1
ATOM 723 C CA . MET A 1 90 ? -15.875 14.625 1.055 1 76.38 90 MET A CA 1
ATOM 724 C C . MET A 1 90 ? -14.945 15.547 1.834 1 76.38 90 MET A C 1
ATOM 726 O O . MET A 1 90 ? -15.203 16.75 1.94 1 76.38 90 MET A O 1
ATOM 730 N N . VAL A 1 91 ? -13.875 15 2.342 1 67.44 91 VAL A N 1
ATOM 731 C CA . VAL A 1 91 ? -12.977 15.828 3.133 1 67.44 91 VAL A CA 1
ATOM 732 C C . VAL A 1 91 ? -12.188 16.766 2.213 1 67.44 91 VAL A C 1
ATOM 734 O O . VAL A 1 91 ? -11.68 17.797 2.654 1 67.44 91 VAL A O 1
ATOM 737 N N . SER A 1 92 ? -11.82 16.406 0.961 1 62.47 92 SER A N 1
ATOM 738 C CA . SER A 1 92 ? -11.047 17.234 0.04 1 62.47 92 SER A CA 1
ATOM 739 C C . SER A 1 92 ? -11.867 18.406 -0.475 1 62.47 92 SER A C 1
ATOM 741 O O . SER A 1 92 ? -11.336 19.328 -1.111 1 62.47 92 SER A O 1
ATOM 743 N N . MET A 1 93 ? -13.109 18.516 -0.206 1 50.69 93 MET A N 1
ATOM 744 C CA . MET A 1 93 ? -13.836 19.703 -0.64 1 50.69 93 MET A CA 1
ATOM 745 C C . MET A 1 93 ? -13.75 20.797 0.408 1 50.69 93 MET A C 1
ATOM 747 O O . MET A 1 93 ? -13.633 20.516 1.603 1 50.69 93 MET A O 1
ATOM 751 N N . MET B 1 1 ? -17.109 17.828 27.297 1 53.41 1 MET B N 1
ATOM 752 C CA . MET B 1 1 ? -16.281 17.016 26.391 1 53.41 1 MET B CA 1
ATOM 753 C C . MET B 1 1 ? -15.188 17.859 25.75 1 53.41 1 MET B C 1
ATOM 755 O O . MET B 1 1 ? -15.453 18.953 25.234 1 53.41 1 MET B O 1
ATOM 759 N N . LYS B 1 2 ? -14.055 17.734 26.188 1 62.31 2 LYS B N 1
ATOM 760 C CA . LYS B 1 2 ? -13.07 18.703 25.688 1 62.31 2 LYS B CA 1
ATOM 761 C C . LYS B 1 2 ? -13.164 18.828 24.172 1 62.31 2 LYS B C 1
ATOM 763 O O . LYS B 1 2 ? -13.273 17.844 23.453 1 62.31 2 LYS B O 1
ATOM 768 N N . THR B 1 3 ? -13.656 19.906 23.578 1 78.75 3 THR B N 1
ATOM 769 C CA . THR B 1 3 ? -13.742 20.188 22.141 1 78.75 3 THR B CA 1
ATOM 770 C C . THR B 1 3 ? -12.422 19.859 21.453 1 78.75 3 THR B C 1
ATOM 772 O O . THR B 1 3 ? -11.352 20.234 21.938 1 78.75 3 THR B O 1
ATOM 775 N N . LEU B 1 4 ? -12.406 18.828 20.578 1 85 4 LEU B N 1
ATOM 776 C CA . LEU B 1 4 ? -11.195 18.453 19.859 1 85 4 LEU B CA 1
ATOM 777 C C . LEU B 1 4 ? -10.609 19.656 19.141 1 85 4 LEU B C 1
ATOM 779 O O . LEU B 1 4 ? -11.336 20.406 18.469 1 85 4 LEU B O 1
ATOM 783 N N . SER B 1 5 ? -9.422 20 19.422 1 93.94 5 SER B N 1
ATOM 784 C CA . SER B 1 5 ? -8.727 21.078 18.719 1 93.94 5 SER B CA 1
ATOM 785 C C . SER B 1 5 ? -8.523 20.719 17.234 1 93.94 5 SER B C 1
ATOM 787 O O . SER B 1 5 ? -8.672 19.562 16.844 1 93.94 5 SER B O 1
ATOM 789 N N . ASP B 1 6 ? -8.312 21.703 16.422 1 92.69 6 ASP B N 1
ATOM 790 C CA . ASP B 1 6 ? -7.973 21.484 15.023 1 92.69 6 ASP B CA 1
ATOM 791 C C . ASP B 1 6 ? -6.793 20.531 14.891 1 92.69 6 ASP B C 1
ATOM 793 O O . ASP B 1 6 ? -6.762 19.703 13.984 1 92.69 6 ASP B O 1
ATOM 797 N N . ARG B 1 7 ? -5.918 20.656 15.812 1 93.44 7 ARG B N 1
ATOM 798 C CA . ARG B 1 7 ? -4.742 19.797 15.82 1 93.44 7 ARG B CA 1
ATOM 799 C C . ARG B 1 7 ? -5.133 18.344 16.078 1 93.44 7 ARG B C 1
ATOM 801 O O . ARG B 1 7 ? -4.68 17.438 15.383 1 93.44 7 ARG B O 1
ATOM 808 N N . ASP B 1 8 ? -6.023 18.156 17.031 1 95.81 8 ASP B N 1
ATOM 809 C CA . ASP B 1 8 ? -6.492 16.812 17.344 1 95.81 8 ASP B CA 1
ATOM 810 C C . ASP B 1 8 ? -7.219 16.172 16.156 1 95.81 8 ASP B C 1
ATOM 812 O O . ASP B 1 8 ? -7.023 15 15.859 1 95.81 8 ASP B O 1
ATOM 816 N N . ILE B 1 9 ? -7.953 16.938 15.547 1 94.88 9 ILE B N 1
ATOM 817 C CA . ILE B 1 9 ? -8.734 16.469 14.406 1 94.88 9 ILE B CA 1
ATOM 818 C C . ILE B 1 9 ? -7.789 16.094 13.258 1 94.88 9 ILE B C 1
ATOM 820 O O . ILE B 1 9 ? -7.922 15.023 12.664 1 94.88 9 ILE B O 1
ATOM 824 N N . ALA B 1 10 ? -6.879 16.938 12.953 1 94.56 10 ALA B N 1
ATOM 825 C CA . ALA B 1 10 ? -5.926 16.688 11.875 1 94.56 10 ALA B CA 1
ATOM 826 C C . ALA B 1 10 ? -5.121 15.422 12.125 1 94.56 10 ALA B C 1
ATOM 828 O O . ALA B 1 10 ? -4.945 14.602 11.227 1 94.56 10 ALA B O 1
ATOM 829 N N . PHE B 1 11 ? -4.73 15.188 13.406 1 94.5 11 PHE B N 1
ATOM 830 C CA . PHE B 1 11 ? -3.963 13.992 13.742 1 94.5 11 PHE B CA 1
ATOM 831 C C . PHE B 1 11 ? -4.828 12.742 13.633 1 94.5 11 PHE B C 1
ATOM 833 O O . PHE B 1 11 ? -4.359 11.695 13.195 1 94.5 11 PHE B O 1
ATOM 840 N N . SER B 1 12 ? -6.02 12.945 14.031 1 96.38 12 SER B N 1
ATOM 841 C CA . SER B 1 12 ? -6.949 11.828 13.906 1 96.38 12 SER B CA 1
ATOM 842 C C . SER B 1 12 ? -7.16 11.438 12.453 1 96.38 12 SER B C 1
ATOM 844 O O . SER B 1 12 ? -7.184 10.25 12.117 1 96.38 12 SER B O 1
ATOM 846 N N . LEU B 1 13 ? -7.305 12.406 11.562 1 95.38 13 LEU B N 1
ATOM 847 C CA . LEU B 1 13 ? -7.469 12.164 10.141 1 95.38 13 LEU B CA 1
ATOM 848 C C . LEU B 1 13 ? -6.223 11.508 9.555 1 95.38 13 LEU B C 1
ATOM 850 O O . LEU B 1 13 ? -6.324 10.555 8.773 1 95.38 13 LEU B O 1
ATOM 854 N N . LEU B 1 14 ? -5.098 11.977 9.953 1 95.56 14 LEU B N 1
ATOM 855 C CA . LEU B 1 14 ? -3.832 11.414 9.492 1 95.56 14 LEU B CA 1
ATOM 856 C C . LEU B 1 14 ? -3.73 9.938 9.859 1 95.56 14 LEU B C 1
ATOM 858 O O . LEU B 1 14 ? -3.389 9.109 9.008 1 95.56 14 LEU B O 1
ATOM 862 N N . ASN B 1 15 ? -4.051 9.648 11.094 1 96.56 15 ASN B N 1
ATOM 863 C CA . ASN B 1 15 ? -3.984 8.266 11.562 1 96.56 15 ASN B CA 1
ATOM 864 C C . ASN B 1 15 ? -5.004 7.387 10.844 1 96.56 15 ASN B C 1
ATOM 866 O O . ASN B 1 15 ? -4.707 6.246 10.484 1 96.56 15 ASN B O 1
ATOM 870 N N . SER B 1 16 ? -6.152 7.945 10.688 1 97.19 16 SER B N 1
ATOM 871 C CA . SER B 1 16 ? -7.191 7.219 9.961 1 97.19 16 SER B CA 1
ATOM 872 C C . SER B 1 16 ? -6.75 6.898 8.539 1 97.19 16 SER B C 1
ATOM 874 O O . SER B 1 16 ? -6.93 5.773 8.062 1 97.19 16 SER B O 1
ATOM 876 N N . LEU B 1 17 ? -6.164 7.836 7.859 1 97.75 17 LEU B N 1
ATOM 877 C CA . LEU B 1 17 ? -5.699 7.637 6.492 1 97.75 17 LEU B CA 1
ATOM 878 C C . LEU B 1 17 ? -4.586 6.594 6.441 1 97.75 17 LEU B C 1
ATOM 880 O O . LEU B 1 17 ? -4.535 5.781 5.516 1 97.75 17 LEU B O 1
ATOM 884 N N . LYS B 1 18 ? -3.699 6.535 7.473 1 97.81 18 LYS B N 1
ATOM 885 C CA . LYS B 1 18 ? -2.674 5.5 7.566 1 97.81 18 LYS B CA 1
ATOM 886 C C . LYS B 1 18 ? -3.301 4.113 7.684 1 97.81 18 LYS B C 1
ATOM 888 O O . LYS B 1 18 ? -2.846 3.164 7.043 1 97.81 18 LYS B O 1
ATOM 893 N N . LEU B 1 19 ? -4.293 4.047 8.477 1 97.69 19 LEU B N 1
ATOM 894 C CA . LEU B 1 19 ? -4.984 2.773 8.648 1 97.69 19 LEU B CA 1
ATOM 895 C C . LEU B 1 19 ? -5.676 2.35 7.355 1 97.69 19 LEU B C 1
ATOM 897 O O . LEU B 1 19 ? -5.637 1.175 6.984 1 97.69 19 LEU B O 1
ATOM 901 N N . GLN B 1 20 ? -6.309 3.256 6.684 1 97.94 20 GLN B N 1
ATOM 902 C CA . GLN B 1 20 ? -6.973 2.959 5.418 1 97.94 20 GLN B CA 1
ATOM 903 C C . GLN B 1 20 ? -5.965 2.518 4.359 1 97.94 20 GLN B C 1
ATOM 905 O O . GLN B 1 20 ? -6.238 1.601 3.582 1 97.94 20 GLN B O 1
ATOM 910 N N . ALA B 1 21 ? -4.766 3.16 4.277 1 98.69 21 ALA B N 1
ATOM 911 C CA . ALA B 1 21 ? -3.721 2.762 3.336 1 98.69 21 ALA B CA 1
ATOM 912 C C . ALA B 1 21 ? -3.291 1.317 3.572 1 98.69 21 ALA B C 1
ATOM 914 O O . ALA B 1 21 ? -3.154 0.542 2.623 1 98.69 21 ALA B O 1
ATOM 915 N N . THR B 1 22 ? -3.131 0.971 4.84 1 98.5 22 THR B N 1
ATOM 916 C CA . THR B 1 22 ? -2.748 -0.393 5.191 1 98.5 22 THR B CA 1
ATOM 917 C C . THR B 1 22 ? -3.844 -1.379 4.797 1 98.5 22 THR B C 1
ATOM 919 O O . THR B 1 22 ? -3.566 -2.414 4.191 1 98.5 22 THR B O 1
ATOM 922 N N . ALA B 1 23 ? -5.086 -1.041 5.105 1 97.62 23 ALA B N 1
ATOM 923 C CA . ALA B 1 23 ? -6.211 -1.911 4.777 1 97.62 23 ALA B CA 1
ATOM 924 C C . ALA B 1 23 ? -6.332 -2.105 3.271 1 97.62 23 ALA B C 1
ATOM 926 O O . ALA B 1 23 ? -6.551 -3.225 2.799 1 97.62 23 ALA B O 1
ATOM 927 N N . LEU B 1 24 ? -6.18 -1.03 2.537 1 98.56 24 LEU B N 1
ATOM 928 C CA . LEU B 1 24 ? -6.273 -1.098 1.082 1 98.56 24 LEU B CA 1
ATOM 929 C C . LEU B 1 24 ? -5.113 -1.894 0.497 1 98.56 24 LEU B C 1
ATOM 931 O O . LEU B 1 24 ? -5.293 -2.658 -0.452 1 98.56 24 LEU B O 1
ATOM 935 N N . THR B 1 25 ? -3.908 -1.718 1.037 1 98.75 25 THR B N 1
ATOM 936 C CA . THR B 1 25 ? -2.766 -2.52 0.613 1 98.75 25 THR B CA 1
ATOM 937 C C . THR B 1 25 ? -3.049 -4.008 0.804 1 98.75 25 THR B C 1
ATOM 939 O O . THR B 1 25 ? -2.836 -4.805 -0.11 1 98.75 25 THR B O 1
ATOM 942 N N . ASN B 1 26 ? -3.586 -4.418 1.957 1 97.81 26 ASN B N 1
ATOM 943 C CA . ASN B 1 26 ? -3.922 -5.812 2.221 1 97.81 26 ASN B CA 1
ATOM 944 C C . ASN B 1 26 ? -4.992 -6.32 1.261 1 97.81 26 ASN B C 1
ATOM 946 O O . ASN B 1 26 ? -4.914 -7.457 0.783 1 97.81 26 ASN B O 1
ATOM 950 N N . LEU B 1 27 ? -5.969 -5.484 1.029 1 97.44 27 LEU B N 1
ATOM 951 C CA . LEU B 1 27 ? -7.039 -5.867 0.113 1 97.44 27 LEU B CA 1
ATOM 952 C C . LEU B 1 27 ? -6.488 -6.129 -1.284 1 97.44 27 LEU B C 1
ATOM 954 O O . LEU B 1 27 ? -6.844 -7.125 -1.918 1 97.44 27 LEU B O 1
ATOM 958 N N . VAL B 1 28 ? -5.582 -5.273 -1.761 1 97.94 28 VAL B N 1
ATOM 959 C CA . VAL B 1 28 ? -4.965 -5.457 -3.068 1 97.94 28 VAL B CA 1
ATOM 960 C C . VAL B 1 28 ? -4.219 -6.789 -3.107 1 97.94 28 VAL B C 1
ATOM 962 O O . VAL B 1 28 ? -4.414 -7.59 -4.023 1 97.94 28 VAL B O 1
ATOM 965 N N . LEU B 1 29 ? -3.463 -7.117 -2.061 1 97 29 LEU B N 1
ATOM 966 C CA . LEU B 1 29 ? -2.615 -8.305 -2.004 1 97 29 LEU B CA 1
ATOM 967 C C . LEU B 1 29 ? -3.459 -9.57 -1.942 1 97 29 LEU B C 1
ATOM 969 O O . LEU B 1 29 ? -3.033 -10.633 -2.412 1 97 29 LEU B O 1
ATOM 973 N N . GLU B 1 30 ? -4.68 -9.406 -1.427 1 92.56 30 GLU B N 1
ATOM 974 C CA . GLU B 1 30 ? -5.469 -10.602 -1.161 1 92.56 30 GLU B CA 1
ATOM 975 C C . GLU B 1 30 ? -6.625 -10.727 -2.146 1 92.56 30 GLU B C 1
ATOM 977 O O . GLU B 1 30 ? -7.371 -11.711 -2.117 1 92.56 30 GLU B O 1
ATOM 982 N N . SER B 1 31 ? -6.773 -9.773 -3.018 1 92.62 31 SER B N 1
ATOM 983 C CA . SER B 1 31 ? -7.902 -9.781 -3.939 1 92.62 31 SER B CA 1
ATOM 984 C C . SER B 1 31 ? -7.598 -10.617 -5.18 1 92.62 31 SER B C 1
ATOM 986 O O . SER B 1 31 ? -6.586 -10.398 -5.848 1 92.62 31 SER B O 1
ATOM 988 N N . THR B 1 32 ? -8.492 -11.492 -5.457 1 87.94 32 THR B N 1
ATOM 989 C CA . THR B 1 32 ? -8.398 -12.281 -6.68 1 87.94 32 THR B CA 1
ATOM 990 C C . THR B 1 32 ? -9.281 -11.695 -7.773 1 87.94 32 THR B C 1
ATOM 992 O O . THR B 1 32 ? -9.141 -12.047 -8.945 1 87.94 32 THR B O 1
ATOM 995 N N . ASN B 1 33 ? -10.188 -10.797 -7.398 1 90.81 33 ASN B N 1
ATOM 996 C CA . ASN B 1 33 ? -11.039 -10.109 -8.352 1 90.81 33 ASN B CA 1
ATOM 997 C C . ASN B 1 33 ? -10.336 -8.891 -8.953 1 90.81 33 ASN B C 1
ATOM 999 O O . ASN B 1 33 ? -10 -7.949 -8.242 1 90.81 33 ASN B O 1
ATOM 1003 N N . ASN B 1 34 ? -10.227 -8.844 -10.266 1 92.75 34 ASN B N 1
ATOM 1004 C CA . ASN B 1 34 ? -9.438 -7.824 -10.945 1 92.75 34 ASN B CA 1
ATOM 1005 C C . ASN B 1 34 ? -10.07 -6.441 -10.805 1 92.75 34 ASN B C 1
ATOM 1007 O O . ASN B 1 34 ? -9.359 -5.453 -10.594 1 92.75 34 ASN B O 1
ATOM 1011 N N . ALA B 1 35 ? -11.312 -6.414 -10.953 1 93.94 35 ALA B N 1
ATOM 1012 C CA . ALA B 1 35 ? -11.992 -5.121 -10.859 1 93.94 35 ALA B CA 1
ATOM 1013 C C . ALA B 1 35 ? -11.844 -4.523 -9.461 1 93.94 35 ALA B C 1
ATOM 1015 O O . ALA B 1 35 ? -11.523 -3.344 -9.32 1 93.94 35 ALA B O 1
ATOM 1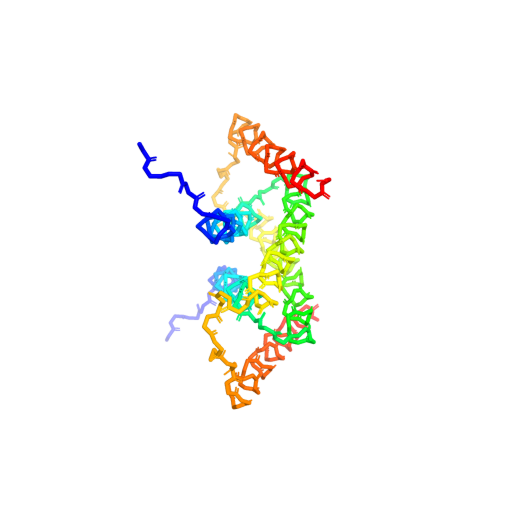016 N N . LEU B 1 36 ? -12.062 -5.355 -8.406 1 95.06 36 LEU B N 1
ATOM 1017 C CA . LEU B 1 36 ? -11.906 -4.918 -7.023 1 95.06 36 LEU B CA 1
ATOM 1018 C C . LEU B 1 36 ? -10.469 -4.496 -6.746 1 95.06 36 LEU B C 1
ATOM 1020 O O . LEU B 1 36 ? -10.227 -3.469 -6.102 1 95.06 36 LEU B O 1
ATOM 1024 N N . ARG B 1 37 ? -9.57 -5.293 -7.172 1 96.81 37 ARG B N 1
ATOM 1025 C CA . ARG B 1 37 ? -8.156 -5.004 -6.988 1 96.81 37 ARG B CA 1
ATOM 1026 C C . ARG B 1 37 ? -7.789 -3.652 -7.594 1 96.81 37 ARG B C 1
ATOM 1028 O O . ARG B 1 37 ? -7.145 -2.828 -6.945 1 96.81 37 ARG B O 1
ATOM 1035 N N . ARG B 1 38 ? -8.18 -3.375 -8.805 1 96.56 38 ARG B N 1
ATOM 1036 C CA . ARG B 1 38 ? -7.887 -2.123 -9.492 1 96.56 38 ARG B CA 1
ATOM 1037 C C . ARG B 1 38 ? -8.508 -0.936 -8.766 1 96.56 38 ARG B C 1
ATOM 1039 O O . ARG B 1 38 ? -7.871 0.109 -8.609 1 96.56 38 ARG B O 1
ATOM 1046 N N . GLU B 1 39 ? -9.703 -1.133 -8.344 1 97.5 39 GLU B N 1
ATOM 1047 C CA . GLU B 1 39 ? -10.367 -0.067 -7.602 1 97.5 39 GLU B CA 1
ATOM 1048 C C . GLU B 1 39 ? -9.648 0.224 -6.293 1 97.5 39 GLU B C 1
ATOM 1050 O O . GLU B 1 39 ? -9.438 1.385 -5.934 1 97.5 39 GLU B O 1
ATOM 1055 N N . ALA B 1 40 ? -9.336 -0.812 -5.582 1 98.12 40 ALA B N 1
ATOM 1056 C CA . ALA B 1 40 ? -8.609 -0.653 -4.324 1 98.12 40 ALA B CA 1
ATOM 1057 C C . ALA B 1 40 ? -7.289 0.082 -4.543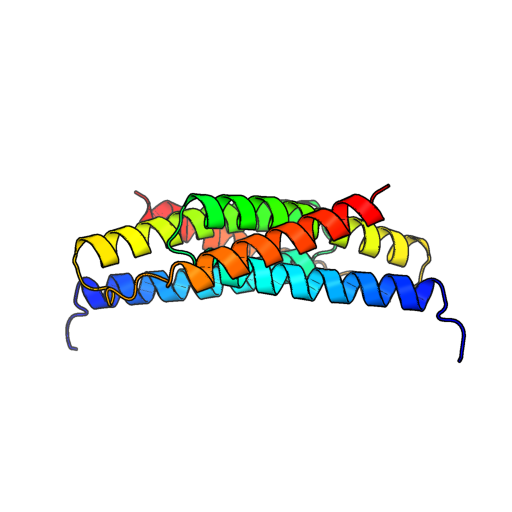 1 98.12 40 ALA B C 1
ATOM 1059 O O . ALA B 1 40 ? -6.93 0.966 -3.766 1 98.12 40 ALA B O 1
ATOM 1060 N N . MET B 1 41 ? -6.578 -0.246 -5.617 1 98.38 41 MET B N 1
ATOM 1061 C CA . MET B 1 41 ? -5.32 0.426 -5.941 1 98.38 41 MET B CA 1
ATOM 1062 C C . MET B 1 41 ? -5.555 1.904 -6.234 1 98.38 41 MET B C 1
ATOM 1064 O O . MET B 1 41 ? -4.781 2.758 -5.797 1 98.38 41 MET B O 1
ATOM 1068 N N . SER B 1 42 ? -6.562 2.17 -6.953 1 98.06 42 SER B N 1
ATOM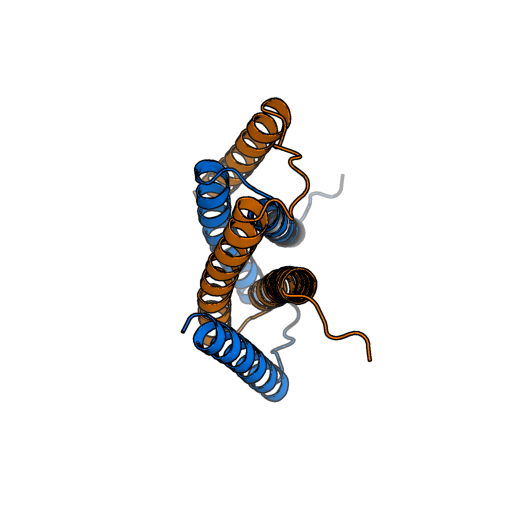 1069 C CA . SER B 1 42 ? -6.898 3.553 -7.277 1 98.06 42 SER B CA 1
ATOM 1070 C C . SER B 1 42 ? -7.203 4.355 -6.02 1 98.06 42 SER B C 1
ATOM 1072 O O . SER B 1 42 ? -6.684 5.461 -5.836 1 98.06 42 SER B O 1
ATOM 1074 N N . VAL B 1 43 ? -8.031 3.816 -5.152 1 98 43 VAL B N 1
ATOM 1075 C CA . VAL B 1 43 ? -8.422 4.504 -3.922 1 98 43 VAL B CA 1
ATOM 1076 C C . VAL B 1 43 ? -7.211 4.629 -2.998 1 98 43 VAL B C 1
ATOM 1078 O O . VAL B 1 43 ? -7.047 5.645 -2.314 1 98 43 VAL B O 1
ATOM 1081 N N . LEU B 1 44 ? -6.375 3.602 -2.934 1 98.69 44 LEU B N 1
ATOM 1082 C CA . LEU B 1 44 ? -5.148 3.652 -2.15 1 98.69 44 LEU B CA 1
ATOM 1083 C C . LEU B 1 44 ? -4.301 4.859 -2.543 1 98.69 44 LEU B C 1
ATOM 1085 O O . LEU B 1 44 ? -3.818 5.59 -1.677 1 98.69 44 LEU B O 1
ATOM 1089 N N . ASN B 1 45 ? -4.125 5.102 -3.891 1 98.12 45 ASN B N 1
ATOM 1090 C CA . ASN B 1 45 ? -3.348 6.25 -4.348 1 98.12 45 ASN B CA 1
ATOM 1091 C C . ASN B 1 45 ? -3.975 7.566 -3.902 1 98.12 45 ASN B C 1
ATOM 1093 O O . ASN B 1 45 ? -3.266 8.508 -3.535 1 98.12 45 ASN B O 1
ATOM 1097 N N . ARG B 1 46 ? -5.293 7.66 -3.852 1 97.5 46 ARG B N 1
ATOM 1098 C CA . ARG B 1 46 ? -5.988 8.852 -3.369 1 97.5 46 ARG B CA 1
ATOM 1099 C C . ARG B 1 46 ? -5.793 9.023 -1.866 1 97.5 46 ARG B C 1
ATOM 1101 O O . ARG B 1 46 ? -5.613 10.148 -1.387 1 97.5 46 ARG B O 1
ATOM 1108 N N . VAL B 1 47 ? -5.852 7.922 -1.165 1 98.25 47 VAL B N 1
ATOM 1109 C CA . VAL B 1 47 ? -5.613 7.957 0.274 1 98.25 47 VAL B CA 1
ATOM 1110 C C . VAL B 1 47 ? -4.211 8.492 0.553 1 98.25 47 VAL B C 1
ATOM 1112 O O . VAL B 1 47 ? -4.023 9.344 1.427 1 98.25 47 VAL B O 1
ATOM 1115 N N . PHE B 1 48 ? -3.211 8.039 -0.231 1 98.19 48 PHE B N 1
ATOM 1116 C CA . PHE B 1 48 ? -1.85 8.539 -0.08 1 98.19 48 PHE B CA 1
ATOM 1117 C C . PHE B 1 48 ? -1.796 10.047 -0.315 1 98.19 48 PHE B C 1
ATOM 1119 O O . PHE B 1 48 ? -1.146 10.773 0.438 1 98.19 48 PHE B O 1
ATOM 1126 N N . ASP B 1 49 ? -2.463 10.484 -1.297 1 96.88 49 ASP B N 1
ATOM 1127 C CA . ASP B 1 49 ? -2.477 11.914 -1.616 1 96.88 49 ASP B CA 1
ATOM 1128 C C . ASP B 1 49 ? -3.096 12.719 -0.48 1 96.88 49 ASP B C 1
ATOM 1130 O O . ASP B 1 49 ? -2.545 13.742 -0.068 1 96.88 49 ASP B O 1
ATOM 1134 N N . HIS B 1 50 ? -4.195 12.25 0.083 1 97 50 HIS B N 1
ATOM 1135 C CA . HIS B 1 50 ? -4.863 12.938 1.179 1 97 50 HIS B CA 1
ATOM 1136 C C . HIS B 1 50 ? -4.016 12.906 2.447 1 97 50 HIS B C 1
ATOM 1138 O O . HIS B 1 50 ? -3.947 13.898 3.178 1 97 50 HIS B O 1
ATOM 1144 N N . GLN B 1 51 ? -3.449 11.781 2.629 1 97.38 51 GLN B N 1
ATOM 1145 C CA . GLN B 1 51 ? -2.553 11.664 3.775 1 97.38 51 GLN B CA 1
ATOM 1146 C C . GLN B 1 51 ? -1.431 12.695 3.699 1 97.38 51 GL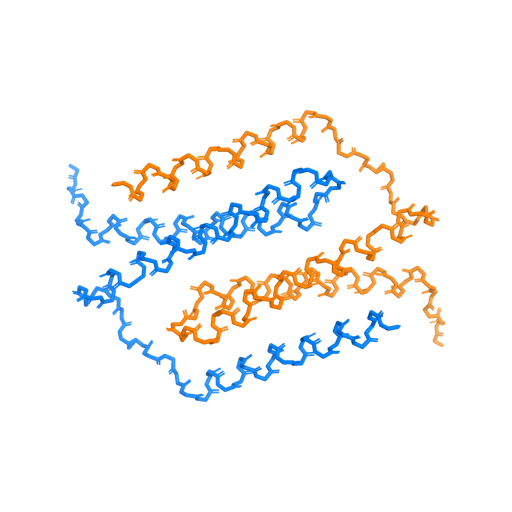N B C 1
ATOM 1148 O O . GLN B 1 51 ? -1.11 13.352 4.695 1 97.38 51 GLN B O 1
ATOM 1153 N N . LYS B 1 52 ? -0.86 12.875 2.545 1 95.88 52 LYS B N 1
ATOM 1154 C CA . LYS B 1 52 ? 0.199 13.859 2.344 1 95.88 52 LYS B CA 1
ATOM 1155 C C . LYS B 1 52 ? -0.315 15.273 2.58 1 95.88 52 LYS B C 1
ATOM 1157 O O . LYS B 1 52 ? 0.376 16.094 3.184 1 95.88 52 LYS B O 1
ATOM 1162 N N . GLN B 1 53 ? -1.479 15.547 2.162 1 95.88 53 GLN B N 1
ATOM 1163 C CA . GLN B 1 53 ? -2.08 16.859 2.346 1 95.88 53 GLN B CA 1
ATOM 1164 C C . GLN B 1 53 ? -2.258 17.188 3.826 1 95.88 53 GLN B C 1
ATOM 1166 O O . GLN B 1 53 ? -1.945 18.297 4.27 1 95.88 53 GLN B O 1
ATOM 1171 N N . ILE B 1 54 ? -2.777 16.172 4.551 1 95.25 54 ILE B N 1
ATOM 1172 C CA . ILE B 1 54 ? -2.982 16.375 5.98 1 95.25 54 ILE B CA 1
ATOM 1173 C C . ILE B 1 54 ? -1.634 16.531 6.676 1 95.25 54 ILE B C 1
ATOM 1175 O O . ILE B 1 54 ? -1.475 17.406 7.539 1 95.25 54 ILE B O 1
ATOM 1179 N N . PHE B 1 55 ? -0.668 15.766 6.328 1 94.81 55 PHE B N 1
ATOM 1180 C CA . PHE B 1 55 ? 0.675 15.867 6.883 1 94.81 55 PHE B CA 1
ATOM 1181 C C . PHE B 1 55 ? 1.258 17.25 6.641 1 94.81 55 PHE B C 1
ATOM 1183 O O . PHE B 1 55 ? 1.823 17.859 7.551 1 94.81 55 PHE B O 1
ATOM 1190 N N . ASP B 1 56 ? 1.159 17.766 5.367 1 93.06 56 ASP B N 1
ATOM 1191 C CA . ASP B 1 56 ? 1.671 19.078 5.023 1 93.06 56 ASP B CA 1
ATOM 1192 C C . ASP B 1 56 ? 0.986 20.172 5.848 1 93.06 56 ASP B C 1
ATOM 1194 O O . ASP B 1 56 ? 1.637 21.109 6.305 1 93.06 56 ASP B O 1
ATOM 1198 N N . PHE B 1 57 ? -0.27 20.016 6.043 1 94.44 57 PHE B N 1
ATOM 1199 C CA . PHE B 1 57 ? -1.028 20.938 6.867 1 94.44 57 PHE B CA 1
ATOM 1200 C C . PHE B 1 57 ? -0.498 20.969 8.297 1 94.44 57 PHE B C 1
ATOM 1202 O O . PHE B 1 57 ? -0.219 22.031 8.844 1 94.44 57 PHE B O 1
ATOM 1209 N N . LEU B 1 58 ? -0.376 19.766 8.914 1 94.19 58 LEU B N 1
ATOM 1210 C CA . LEU B 1 58 ? 0.146 19.641 10.273 1 94.19 58 LEU B CA 1
ATOM 1211 C C . LEU B 1 58 ? 1.543 20.25 10.375 1 94.19 58 LEU B C 1
ATOM 1213 O O . LEU B 1 58 ? 1.854 20.938 11.344 1 94.19 58 LEU B O 1
ATOM 1217 N N . SER B 1 59 ? 2.355 20.031 9.352 1 91.56 59 SER B N 1
ATOM 1218 C CA . SER B 1 59 ? 3.719 20.547 9.312 1 91.56 59 SER B CA 1
ATOM 1219 C C . SER B 1 59 ? 3.727 22.078 9.219 1 91.56 59 SER B C 1
ATOM 1221 O O . SER B 1 59 ? 4.488 22.734 9.922 1 91.56 59 SER B O 1
ATOM 1223 N N . GLN B 1 60 ? 2.877 22.578 8.359 1 92.31 60 GLN B N 1
ATOM 1224 C CA . GLN B 1 60 ? 2.793 24.016 8.141 1 92.31 60 GLN B CA 1
ATOM 1225 C C . GLN B 1 60 ? 2.363 24.75 9.414 1 92.31 60 GLN B C 1
ATOM 1227 O O . GLN B 1 60 ? 2.822 25.859 9.688 1 92.31 60 GLN B O 1
ATOM 1232 N N . LYS B 1 61 ? 1.583 24.078 10.219 1 94.5 61 LYS B N 1
ATOM 1233 C CA . LYS B 1 61 ? 1.076 24.656 11.453 1 94.5 61 LYS B CA 1
ATOM 1234 C C . LYS B 1 61 ? 2.082 24.484 12.594 1 94.5 61 LYS B C 1
ATOM 1236 O O . LYS B 1 61 ? 1.873 25 13.695 1 94.5 61 LYS B O 1
ATOM 1241 N N . GLY B 1 62 ? 3.09 23.688 12.328 1 92.19 62 GLY B N 1
ATOM 1242 C CA . GLY B 1 62 ? 4.098 23.438 13.344 1 92.19 62 GLY B CA 1
ATOM 1243 C C . GLY B 1 62 ? 3.664 22.406 14.375 1 92.19 62 GLY B C 1
ATOM 1244 O O . GLY B 1 62 ? 4.188 22.391 15.492 1 92.19 62 GLY B O 1
ATOM 1245 N N . TRP B 1 63 ? 2.582 21.625 14.039 1 91.94 63 TRP B N 1
ATOM 1246 C CA . TRP B 1 63 ? 2.027 20.656 14.977 1 91.94 63 TRP B CA 1
ATOM 1247 C C . TRP B 1 63 ? 2.748 19.312 14.867 1 91.94 63 TRP B C 1
ATOM 1249 O O . TRP B 1 63 ? 2.506 18.406 15.664 1 91.94 63 TRP B O 1
ATOM 1259 N N . TYR B 1 64 ? 3.502 19.188 13.797 1 83.88 64 TYR B N 1
ATOM 1260 C CA . TYR B 1 64 ? 4.238 17.938 13.578 1 83.88 64 TYR B CA 1
ATOM 1261 C C . TYR B 1 64 ? 5.68 18.078 14.055 1 83.88 64 TYR B C 1
ATOM 1263 O O . TYR B 1 64 ? 6.328 19.094 13.828 1 83.88 64 TYR B O 1
ATOM 1271 N N . PRO B 1 65 ? 6.086 17.219 15.031 1 74.75 65 PRO B N 1
ATOM 1272 C CA . PRO B 1 65 ? 7.473 17.359 15.484 1 74.75 65 PRO B CA 1
ATOM 1273 C C . PRO B 1 65 ? 8.469 17.391 14.328 1 74.75 65 PRO B C 1
ATOM 1275 O O . PRO B 1 65 ? 8.289 16.688 13.336 1 74.75 65 PRO B O 1
ATOM 1278 N N . VAL B 1 66 ? 9.312 18.453 14.172 1 66 66 VAL B N 1
ATOM 1279 C CA . VAL B 1 66 ? 10.312 18.734 13.141 1 66 66 VAL B CA 1
ATOM 1280 C C . VAL B 1 66 ? 11.328 17.594 13.094 1 66 66 VAL B C 1
ATOM 1282 O O . VAL B 1 66 ? 12.055 17.359 14.062 1 66 66 VAL B O 1
ATOM 1285 N N . GLU B 1 67 ? 10.906 16.359 13.148 1 63.38 67 GLU B N 1
ATOM 1286 C CA . GLU B 1 67 ? 11.984 15.391 12.938 1 63.38 67 GLU B CA 1
ATOM 1287 C C . GLU B 1 67 ? 12.195 15.125 11.453 1 63.38 67 GLU B C 1
ATOM 1289 O O . GLU B 1 67 ? 11.32 14.57 10.781 1 63.38 67 GLU B O 1
ATOM 1294 N N . MET B 1 68 ? 12.914 16.156 10.852 1 62.28 68 MET B N 1
ATOM 1295 C CA . MET B 1 68 ? 13.312 15.891 9.469 1 62.28 68 MET B CA 1
ATOM 1296 C C . MET B 1 68 ? 14.109 14.594 9.367 1 62.28 68 MET B C 1
ATOM 1298 O O . MET B 1 68 ? 14.93 14.297 10.242 1 62.28 68 MET B O 1
ATOM 1302 N N . ALA B 1 69 ? 13.594 13.695 8.555 1 70.56 69 ALA B N 1
ATOM 1303 C CA . ALA B 1 69 ? 14.406 12.5 8.328 1 70.56 69 ALA B CA 1
ATOM 1304 C C . ALA B 1 69 ? 15.859 12.875 8.039 1 70.56 69 ALA B C 1
ATOM 1306 O O . ALA B 1 69 ? 16.125 13.859 7.344 1 70.56 69 ALA B O 1
ATOM 1307 N N . LYS B 1 70 ? 16.797 12.156 8.797 1 81.12 70 LYS B N 1
ATOM 1308 C CA . LYS B 1 70 ? 18.219 12.305 8.484 1 81.12 70 LYS B CA 1
ATOM 1309 C C . LYS B 1 70 ? 18.5 11.938 7.031 1 81.12 70 LYS B C 1
ATOM 1311 O O . LYS B 1 70 ? 17.875 11.023 6.484 1 81.12 70 LYS B O 1
ATOM 1316 N N . GLN B 1 71 ? 19.281 12.773 6.445 1 84.38 71 GLN B N 1
ATOM 1317 C CA . GLN B 1 71 ? 19.703 12.516 5.07 1 84.38 71 GLN B CA 1
ATOM 1318 C C . GLN B 1 71 ? 20.188 11.078 4.906 1 84.38 71 GLN B C 1
ATOM 1320 O O . GLN B 1 71 ? 19.953 10.453 3.867 1 84.38 71 GLN B O 1
ATOM 1325 N N . GLU B 1 72 ? 20.766 10.547 5.906 1 88.19 72 GLU B N 1
ATOM 1326 C CA . GLU B 1 72 ? 21.25 9.18 5.848 1 88.19 72 GLU B CA 1
ATOM 1327 C C . GLU B 1 72 ? 20.094 8.188 5.723 1 88.19 72 GLU B C 1
ATOM 1329 O O . GLU B 1 72 ? 20.203 7.199 4.984 1 88.19 72 GLU B O 1
ATOM 1334 N N . ASP B 1 73 ? 19.016 8.406 6.465 1 88.88 73 ASP B N 1
ATOM 1335 C CA . ASP B 1 73 ? 17.844 7.539 6.418 1 88.88 73 ASP B CA 1
ATOM 1336 C C . ASP B 1 73 ? 17.156 7.605 5.047 1 88.88 73 ASP B C 1
ATOM 1338 O O . ASP B 1 73 ? 16.719 6.582 4.52 1 88.88 73 ASP B O 1
ATOM 1342 N N . ILE B 1 74 ? 17.141 8.773 4.484 1 90.38 74 ILE B N 1
ATOM 1343 C CA . ILE B 1 74 ? 16.562 8.961 3.158 1 90.38 74 ILE B CA 1
ATOM 1344 C C . ILE B 1 74 ? 17.391 8.211 2.119 1 90.38 74 ILE B C 1
ATOM 1346 O O . ILE B 1 74 ? 16.828 7.504 1.27 1 90.38 74 ILE B O 1
ATOM 1350 N N . THR B 1 75 ? 18.641 8.328 2.229 1 92.25 75 THR B N 1
ATOM 1351 C CA . THR B 1 75 ? 19.547 7.66 1.296 1 92.25 75 THR B CA 1
ATOM 1352 C C . THR B 1 75 ? 19.391 6.145 1.396 1 92.25 75 THR B C 1
ATOM 1354 O O . THR B 1 75 ? 19.344 5.449 0.377 1 92.25 75 THR B O 1
ATOM 1357 N N . LYS B 1 76 ? 19.297 5.625 2.539 1 94 76 LYS B N 1
ATOM 1358 C CA . LYS B 1 76 ? 19.094 4.191 2.74 1 94 76 LYS B CA 1
ATOM 1359 C C . LYS B 1 76 ? 17.781 3.723 2.129 1 94 76 LYS B C 1
ATOM 1361 O O . LYS B 1 76 ? 17.734 2.695 1.447 1 94 76 LYS B O 1
ATOM 1366 N N . ALA B 1 77 ? 16.766 4.48 2.369 1 94.25 77 ALA B N 1
ATOM 1367 C CA . ALA B 1 77 ? 15.461 4.141 1.819 1 94.25 77 ALA B CA 1
ATOM 1368 C C . ALA B 1 77 ? 15.492 4.152 0.293 1 94.25 77 ALA B C 1
ATOM 1370 O O . ALA B 1 77 ? 14.906 3.277 -0.35 1 94.25 77 ALA B O 1
ATOM 1371 N N . GLN B 1 78 ? 16.156 5.121 -0.24 1 94.81 78 GLN B N 1
ATOM 1372 C CA . GLN B 1 78 ? 16.281 5.203 -1.69 1 94.81 78 GLN B CA 1
ATOM 1373 C C . GLN B 1 78 ? 16.969 3.961 -2.25 1 94.81 78 GLN B C 1
ATOM 1375 O O . GLN B 1 78 ? 16.547 3.418 -3.273 1 94.81 78 GLN B O 1
ATOM 1380 N N . ARG B 1 79 ? 17.938 3.518 -1.554 1 95.12 79 ARG B N 1
ATOM 1381 C CA . ARG B 1 79 ? 18.656 2.316 -1.976 1 95.12 79 ARG B CA 1
ATOM 1382 C C . ARG B 1 79 ? 17.75 1.087 -1.888 1 95.12 79 ARG B C 1
ATOM 1384 O O . ARG B 1 79 ? 17.781 0.233 -2.777 1 95.12 79 ARG B O 1
ATOM 1391 N N . ASP B 1 80 ? 17.031 1.017 -0.807 1 95.75 80 ASP B N 1
ATOM 1392 C CA . ASP B 1 80 ? 16.109 -0.107 -0.636 1 95.75 80 ASP B CA 1
ATOM 1393 C C . ASP B 1 80 ? 15.07 -0.143 -1.753 1 95.75 80 ASP B C 1
ATOM 1395 O O . ASP B 1 80 ? 14.789 -1.204 -2.318 1 95.75 80 ASP B O 1
ATOM 1399 N N . VAL B 1 81 ? 14.539 0.982 -2.113 1 97.12 81 VAL B N 1
ATOM 1400 C CA . VAL B 1 81 ? 13.547 1.079 -3.174 1 97.12 81 VAL B CA 1
ATOM 1401 C C . VAL B 1 81 ? 14.164 0.653 -4.504 1 97.12 81 VAL B C 1
ATOM 1403 O O . VAL B 1 81 ? 13.547 -0.092 -5.27 1 97.12 81 VAL B O 1
ATOM 1406 N N . GLN B 1 82 ? 15.344 1.097 -4.719 1 95.38 82 GLN B N 1
ATOM 1407 C CA . GLN B 1 82 ? 16.047 0.734 -5.945 1 95.38 82 GLN B CA 1
ATOM 1408 C C . GLN B 1 82 ? 16.312 -0.767 -6 1 95.38 82 GLN B C 1
ATOM 1410 O O . GLN B 1 82 ? 16.219 -1.382 -7.062 1 95.38 82 GLN B O 1
ATOM 1415 N N . THR B 1 83 ? 16.719 -1.277 -4.906 1 95.56 83 THR B N 1
ATOM 1416 C CA . THR B 1 83 ? 16.969 -2.713 -4.836 1 95.56 83 THR B CA 1
ATOM 1417 C C . THR B 1 83 ? 15.711 -3.5 -5.164 1 95.56 83 THR B C 1
ATOM 1419 O O . THR B 1 83 ? 15.758 -4.465 -5.93 1 95.56 83 THR B O 1
ATOM 1422 N N . ILE B 1 84 ? 14.602 -3.074 -4.586 1 95.25 84 ILE B N 1
ATOM 1423 C CA . ILE B 1 84 ? 13.336 -3.734 -4.867 1 95.25 84 ILE B CA 1
ATOM 1424 C C . ILE B 1 84 ? 13 -3.602 -6.355 1 95.25 84 ILE B C 1
ATOM 1426 O O . ILE B 1 84 ? 12.609 -4.574 -6.996 1 95.25 84 ILE B O 1
ATOM 1430 N N . GLN B 1 85 ? 13.109 -2.424 -6.832 1 93.94 85 GLN B N 1
ATOM 1431 C CA . GLN B 1 85 ? 12.836 -2.162 -8.242 1 93.94 85 GLN B CA 1
ATOM 1432 C C . GLN B 1 85 ? 13.688 -3.057 -9.141 1 93.94 85 GLN B C 1
ATOM 1434 O O . GLN B 1 85 ? 13.172 -3.656 -10.086 1 93.94 85 GLN B O 1
ATOM 1439 N N . ASN B 1 86 ? 14.93 -3.23 -8.859 1 92.25 86 ASN B N 1
ATOM 1440 C CA . ASN B 1 86 ? 15.844 -4.059 -9.641 1 92.25 86 ASN B CA 1
ATOM 1441 C C . ASN B 1 86 ? 15.453 -5.531 -9.57 1 92.25 86 ASN B C 1
ATOM 1443 O O . ASN B 1 86 ? 15.508 -6.238 -10.578 1 92.25 86 ASN B O 1
ATOM 1447 N N . ASN B 1 87 ? 15.109 -5.914 -8.43 1 89.94 87 ASN B N 1
ATOM 1448 C CA . ASN B 1 87 ? 14.719 -7.305 -8.234 1 89.94 87 ASN B CA 1
ATOM 1449 C C . ASN B 1 87 ? 13.484 -7.66 -9.07 1 89.94 87 ASN B C 1
ATOM 1451 O O . ASN B 1 87 ? 13.43 -8.734 -9.672 1 89.94 87 ASN B O 1
ATOM 1455 N N . ILE B 1 88 ? 12.531 -6.82 -9.18 1 88.25 88 ILE B N 1
ATOM 1456 C CA . ILE B 1 88 ? 11.297 -7.156 -9.891 1 88.25 88 ILE B CA 1
ATOM 1457 C C . ILE B 1 88 ? 11.523 -7.047 -11.398 1 88.25 88 ILE B C 1
ATOM 1459 O O . ILE B 1 88 ? 10.906 -7.77 -12.18 1 88.25 88 ILE B O 1
ATOM 1463 N N . GLN B 1 89 ? 12.32 -6.098 -11.734 1 84.31 89 GLN B N 1
ATOM 1464 C CA . GLN B 1 89 ? 12.664 -5.977 -13.148 1 84.31 89 GLN B CA 1
ATOM 1465 C C . GLN B 1 89 ? 13.422 -7.207 -13.641 1 84.31 89 GLN B C 1
ATOM 1467 O O . GLN B 1 89 ? 13.172 -7.691 -14.742 1 84.31 89 GLN B O 1
ATOM 1472 N N . MET B 1 90 ? 14.258 -7.742 -12.82 1 77.5 90 MET B N 1
ATOM 1473 C CA . MET B 1 90 ? 15.062 -8.898 -13.195 1 77.5 90 MET B CA 1
ATOM 1474 C C . MET B 1 90 ? 14.195 -10.156 -13.297 1 77.5 90 MET B C 1
ATOM 1476 O O . MET B 1 90 ? 14.383 -10.969 -14.195 1 77.5 90 MET B O 1
ATOM 1480 N N . VAL B 1 91 ? 13.266 -10.281 -12.375 1 68.25 91 VAL B N 1
ATOM 1481 C CA . VAL B 1 91 ? 12.43 -11.484 -12.391 1 68.25 91 VAL B CA 1
ATOM 1482 C C . VAL B 1 91 ? 11.453 -11.414 -13.562 1 68.25 91 VAL B C 1
ATOM 1484 O O . VAL B 1 91 ? 10.969 -12.445 -14.039 1 68.25 91 VAL B O 1
ATOM 1487 N N . SER B 1 92 ? 10.914 -10.266 -14.008 1 63.12 92 SER B N 1
ATOM 1488 C CA . SER B 1 92 ? 9.953 -10.125 -15.086 1 63.12 92 SER B CA 1
ATOM 1489 C C . SER B 1 92 ? 10.594 -10.398 -16.438 1 63.12 92 SER B C 1
ATOM 1491 O O . SER B 1 92 ? 9.898 -10.539 -17.453 1 63.12 92 SER B O 1
ATOM 1493 N N . MET B 1 93 ? 11.859 -10.547 -16.562 1 51.47 93 MET B N 1
ATOM 1494 C CA . MET B 1 93 ? 12.43 -10.898 -17.859 1 51.47 93 MET B CA 1
ATOM 1495 C C . MET B 1 93 ? 12.477 -12.414 -18.031 1 51.47 93 MET B C 1
ATOM 1497 O O . MET B 1 93 ? 12.57 -13.156 -17.062 1 51.47 93 MET B O 1
#

Sequence (186 aa):
MKTLSDRDIAFSLLNSLKLQATALTNLVLESTNNALRREAMSVLNRVFDHQKQIFDFLSQKGWYPVEMAKQEDITKAQRDVQTIQNNIQMVSMMKTLSDRDIAFSLLNSLKLQATALTNLVLESTNNALRREAMSVLNRVFDHQKQIFDFLSQKGWYPVEMAKQEDITKAQRDVQTIQNNIQMVSM

InterPro domains:
  IPR012347 Ferritin-like [G3DSA:1.20.1260.10] (1-63)
  IPR012851 Spore coat protein CotF-like [PF07875] (5-67)

Organism: Caldicellulosiruptor owensensis (strain ATCC 700167 / DSM 13100 / OL) (NCBI:txid632518)

pLDDT: mean 90.81, std 10.62, range [50.69, 98.75]

Radius of gyration: 18.67 Å; Cα contacts (8 Å, |Δi|>4): 140; chains: 2; bounding box: 42×55×44 Å

Foldseek 3Di:
DPPQDPLNVLVVLLVVLVVLLVVLVVCLVPDPDPVSNVVSVVVSVVSVVVSVVSVVVCVVVVNDPPPDPDPVNVVVVVVVVVVVVVVVVVVVD/DPPQDPLNVLVVLLVVLVVLLVVLVVCLVPDPDPVSNVVSVVVSVVSVVVSVVSVVVCVVVVVDPPPDPDPVNVVVVVVVVVVVVVVVVVVVD

Secondary structure (DSSP, 8-state):
-----HHHHHHHHHHHHHHHHHHHHHHHHH---HHHHHHHHHHHHHHHHHHHHHHHHHHHTT-S---PPPHHHHHHHHHHHHHHHHHHHHHT-/-----HHHHHHHHHHHHHHHHHHHHHHHHH---HHHHHHHHHHHHHHHHHHHHHHHHHHHTT-S---PPPHHHHHHHHHHHHHHHHHHHHHT-

Nearest PDB structures (foldseek):
  7s5c-assembly1_D  TM=9.774E-01  e=8.929E-01  Myxococcus xanthus
  7s5c-assembly1_F  TM=9.765E-01  e=1.080E+00  Myxococcus xanthus
  7s5k-assembly1_F  TM=9.749E-01  e=1.150E+00  Myxococcus xanthus
  7s5c-assembly1_E  TM=9.761E-01  e=1.482E+00  Myxococcus xanthus
  7s5c-assembly1_D  TM=9.777E-01  e=9.681E-01  Myxococcus xanthus

Solvent-accessible surface area (backbone atoms only — not comparable to full-atom values): 10325 Å² total; per-residue (Å²): 123,85,76,74,46,72,65,53,49,49,51,50,50,38,51,49,33,53,52,49,40,52,52,30,53,51,47,39,76,68,43,85,49,66,69,59,25,53,50,32,50,52,44,34,55,52,37,50,53,50,34,50,52,46,50,50,50,37,47,74,70,63,72,40,82,86,67,70,78,51,67,67,58,53,51,51,48,51,49,52,49,49,50,52,46,50,52,53,57,59,66,74,100,124,86,75,75,46,72,65,53,49,51,51,49,51,40,52,48,34,53,52,49,40,51,52,31,53,51,47,38,76,69,44,85,49,66,68,59,25,53,49,31,51,55,44,33,54,51,38,53,53,50,34,49,53,46,49,51,51,36,45,74,70,62,72,40,81,87,68,71,77,50,69,66,58,52,52,51,49,52,49,52,50,48,52,53,47,50,53,53,56,58,66,74,98